Protein AF-A0A6P5ESP1-F1 (afdb_monomer)

Structure (mmCIF, N/CA/C/O backbone):
data_AF-A0A6P5ESP1-F1
#
_entry.id   AF-A0A6P5ESP1-F1
#
loop_
_atom_site.group_PDB
_atom_site.id
_atom_site.type_symbol
_atom_site.label_atom_id
_atom_site.label_alt_id
_atom_site.label_comp_id
_atom_site.label_asym_id
_atom_site.label_entity_id
_atom_site.label_seq_id
_atom_site.pdbx_PDB_ins_code
_atom_site.Cartn_x
_atom_site.Cartn_y
_atom_site.Cartn_z
_atom_site.occupancy
_atom_site.B_iso_or_equiv
_atom_site.auth_seq_id
_atom_site.auth_comp_id
_atom_site.auth_asym_id
_atom_site.auth_atom_id
_atom_site.pdbx_PDB_model_num
ATOM 1 N N . MET A 1 1 ? -25.188 13.309 25.182 1.00 45.25 1 MET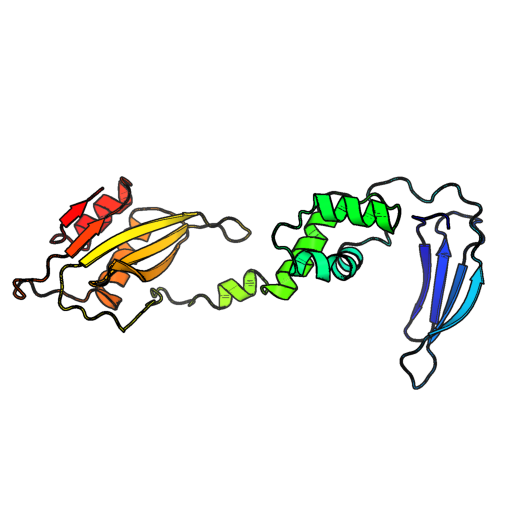 A N 1
ATOM 2 C CA . MET A 1 1 ? -24.449 12.118 25.672 1.00 45.25 1 MET A CA 1
ATOM 3 C C . MET A 1 1 ? -22.990 12.492 25.886 1.00 45.25 1 MET A C 1
ATOM 5 O O . MET A 1 1 ? -22.380 12.997 24.951 1.00 45.25 1 MET A O 1
ATOM 9 N N . LYS A 1 2 ? -22.432 12.291 27.087 1.00 52.97 2 LYS A N 1
ATOM 10 C CA . LYS A 1 2 ? -20.978 12.417 27.303 1.00 52.97 2 LYS A CA 1
ATOM 11 C C . LYS A 1 2 ? -20.279 11.326 26.463 1.00 52.97 2 LYS A C 1
ATOM 13 O O . LYS A 1 2 ? -20.733 10.185 26.482 1.00 52.97 2 LYS A O 1
ATOM 18 N N . ARG A 1 3 ? -19.252 11.681 25.681 1.00 66.75 3 ARG A N 1
ATOM 19 C CA . ARG A 1 3 ? -18.567 10.788 24.722 1.00 66.75 3 ARG A CA 1
ATOM 20 C C . ARG A 1 3 ? -17.121 10.500 25.160 1.00 66.75 3 ARG A C 1
ATOM 22 O O . ARG A 1 3 ? -16.550 11.286 25.914 1.00 66.75 3 ARG A O 1
ATOM 29 N N . GLY A 1 4 ? -16.547 9.394 24.678 1.00 69.31 4 GLY A N 1
ATOM 30 C CA . GLY A 1 4 ? -15.141 9.028 24.902 1.00 69.31 4 GLY A CA 1
ATOM 31 C C . GLY A 1 4 ? -14.835 8.385 26.258 1.00 69.31 4 GLY A C 1
ATOM 32 O O . GLY A 1 4 ? -13.860 8.768 26.898 1.00 69.31 4 GLY A O 1
ATOM 33 N N . PHE A 1 5 ? -15.674 7.453 26.722 1.00 78.38 5 PHE A N 1
ATOM 34 C CA . PHE A 1 5 ? -15.390 6.661 27.922 1.00 78.38 5 PHE A CA 1
ATOM 35 C C . PHE A 1 5 ? -14.775 5.307 27.578 1.00 78.38 5 PHE A C 1
ATOM 37 O O . PHE A 1 5 ? -15.277 4.602 26.703 1.00 78.38 5 PHE A O 1
ATOM 44 N N . GLU A 1 6 ? -13.770 4.895 28.352 1.00 81.38 6 GLU A N 1
ATOM 45 C CA . GLU A 1 6 ? -13.256 3.531 28.284 1.00 81.38 6 GLU A CA 1
ATOM 46 C C . GLU A 1 6 ? -14.067 2.559 29.148 1.00 81.38 6 GLU A C 1
ATOM 48 O O . GLU A 1 6 ? -14.400 2.817 30.314 1.00 81.38 6 GLU A O 1
ATOM 53 N N . TYR A 1 7 ? -14.295 1.378 28.589 1.00 86.19 7 TYR A N 1
ATOM 54 C CA . TYR A 1 7 ? -14.920 0.246 29.249 1.00 86.19 7 TYR A CA 1
ATOM 55 C C . TYR A 1 7 ? -14.005 -0.981 29.217 1.00 86.19 7 TYR A C 1
ATOM 57 O O . TYR A 1 7 ? -13.129 -1.142 28.362 1.00 86.19 7 TYR A O 1
ATOM 65 N N . ALA A 1 8 ? -14.182 -1.855 30.201 1.00 85.19 8 ALA A N 1
ATOM 66 C CA . ALA A 1 8 ? -13.494 -3.134 30.278 1.00 85.19 8 ALA A CA 1
ATOM 67 C C . ALA A 1 8 ? -14.521 -4.271 30.317 1.00 85.19 8 ALA A C 1
ATOM 69 O O . ALA A 1 8 ? -15.486 -4.190 31.094 1.00 85.19 8 ALA A O 1
ATOM 70 N N . PRO A 1 9 ? -14.324 -5.337 29.521 1.00 86.75 9 PRO A N 1
ATOM 71 C CA . PRO A 1 9 ? -15.090 -6.556 29.698 1.00 86.75 9 PRO A CA 1
ATOM 72 C C . PRO A 1 9 ? -14.755 -7.152 31.072 1.00 86.75 9 PRO A C 1
ATOM 74 O O . PRO A 1 9 ? -13.603 -7.209 31.488 1.00 86.75 9 PRO A O 1
ATOM 77 N N . THR A 1 10 ? -15.786 -7.571 31.797 1.00 87.25 10 THR A N 1
ATOM 78 C CA . THR A 1 10 ? -15.664 -8.328 33.058 1.00 87.25 10 THR A CA 1
ATOM 79 C C . THR A 1 10 ? -16.029 -9.791 32.869 1.00 87.25 10 THR A C 1
ATOM 81 O O . THR A 1 10 ? -15.531 -10.642 33.593 1.00 87.25 10 THR A O 1
ATOM 84 N N . LYS A 1 11 ? -16.909 -10.081 31.904 1.00 86.75 11 LYS A N 1
ATOM 85 C CA . LYS A 1 11 ? -17.222 -11.420 31.401 1.00 86.75 11 LYS A CA 1
ATOM 86 C C . LYS A 1 11 ? -17.487 -11.283 29.905 1.00 86.75 11 LYS A C 1
ATOM 88 O O . LYS A 1 11 ? -18.272 -10.415 29.527 1.00 86.75 11 LYS A O 1
ATOM 93 N N . CYS A 1 12 ? -16.831 -12.091 29.085 1.00 88.88 12 CYS A N 1
ATOM 94 C CA . CYS A 1 12 ? -17.005 -12.107 27.636 1.00 88.88 12 CYS A CA 1
ATOM 95 C C . CYS A 1 12 ? -16.875 -13.555 27.169 1.00 88.88 12 CYS A C 1
ATOM 97 O O . CYS A 1 12 ? -15.826 -14.159 27.365 1.00 88.88 12 CYS A O 1
ATOM 99 N N . ASN A 1 13 ? -17.960 -14.117 26.651 1.00 90.50 13 ASN A N 1
ATOM 100 C CA . ASN A 1 13 ? -18.003 -15.416 25.988 1.00 90.50 13 ASN A CA 1
ATOM 101 C C . ASN A 1 13 ? -19.153 -15.424 24.972 1.00 90.50 13 ASN A C 1
ATOM 103 O O . ASN A 1 13 ? -19.933 -14.468 24.916 1.00 90.50 13 ASN A O 1
ATOM 107 N N . ASP A 1 14 ? -19.295 -16.526 24.242 1.00 86.12 14 ASP A N 1
ATOM 108 C CA . ASP A 1 14 ? -20.245 -16.676 23.130 1.00 86.12 14 ASP A CA 1
ATOM 109 C C . ASP A 1 14 ? -21.718 -16.501 23.536 1.00 86.12 14 ASP A C 1
ATOM 111 O O . ASP A 1 14 ? -22.588 -16.279 22.699 1.00 86.12 14 ASP A O 1
ATOM 115 N N . HIS A 1 15 ? -22.027 -16.551 24.835 1.00 90.00 15 HIS A N 1
ATOM 116 C CA . HIS A 1 15 ? -23.394 -16.444 25.350 1.00 90.00 15 HIS A CA 1
ATOM 117 C C . HIS A 1 15 ? -23.655 -15.180 26.169 1.00 90.00 15 HIS A C 1
ATOM 119 O O . HIS A 1 15 ? -24.808 -14.858 26.483 1.00 90.00 15 HIS A O 1
ATOM 125 N N . LYS A 1 16 ? -22.608 -14.475 26.602 1.00 92.50 16 LYS A N 1
ATOM 126 C CA . LYS A 1 16 ? -22.729 -13.394 27.576 1.00 92.50 16 LYS A CA 1
ATOM 127 C C . LYS A 1 16 ? -21.590 -12.399 27.465 1.00 92.50 16 LYS A C 1
ATOM 129 O O . LYS A 1 16 ? -20.418 -12.729 27.623 1.00 92.50 16 LYS A O 1
ATOM 134 N N . ILE A 1 17 ? -21.983 -11.134 27.404 1.00 93.81 17 ILE A N 1
ATOM 135 C CA . ILE A 1 17 ? -21.079 -9.998 27.499 1.00 93.81 17 ILE A CA 1
ATOM 136 C C . ILE A 1 17 ? -21.484 -9.166 28.715 1.00 93.81 17 ILE A C 1
ATOM 138 O O . ILE A 1 17 ? -22.655 -8.888 28.981 1.00 93.81 17 ILE A O 1
ATOM 142 N N . THR A 1 18 ? -20.515 -8.792 29.536 1.00 92.94 18 THR A N 1
ATOM 143 C CA . THR A 1 18 ? -20.704 -7.844 30.633 1.00 92.94 18 THR A CA 1
ATOM 144 C C . THR A 1 18 ? -19.516 -6.908 30.665 1.00 92.94 18 THR A C 1
ATOM 146 O O . THR A 1 18 ? -18.394 -7.350 30.910 1.00 92.94 18 THR A O 1
ATOM 149 N N . ALA A 1 19 ? -19.764 -5.618 30.476 1.00 92.56 19 ALA A N 1
ATOM 150 C CA . ALA A 1 19 ? -18.740 -4.585 30.516 1.00 92.56 19 ALA A CA 1
ATOM 151 C C . ALA A 1 19 ? -19.085 -3.527 31.564 1.00 92.56 19 ALA A C 1
ATOM 153 O O . ALA A 1 19 ? -20.255 -3.272 31.855 1.00 92.56 19 ALA A O 1
ATOM 154 N N . ARG A 1 20 ? -18.050 -2.930 32.149 1.00 91.50 20 ARG A N 1
ATOM 155 C CA . ARG A 1 20 ? -18.152 -1.826 33.112 1.00 91.50 20 ARG A CA 1
ATOM 156 C C . ARG A 1 20 ? -17.221 -0.696 32.705 1.00 91.50 20 ARG A C 1
ATOM 158 O O . ARG A 1 20 ? -16.254 -0.934 31.978 1.00 91.50 20 ARG A O 1
ATOM 165 N N . CYS A 1 21 ? -17.476 0.507 33.206 1.00 88.88 21 CYS A N 1
ATOM 166 C CA . CYS A 1 21 ? -16.524 1.600 33.057 1.00 88.88 21 CYS A CA 1
ATOM 167 C C . CYS A 1 21 ? -15.212 1.234 33.767 1.00 88.88 21 CYS A C 1
ATOM 169 O O . CYS A 1 21 ? -15.211 0.542 34.790 1.00 88.88 21 CYS A O 1
ATOM 171 N N . ARG A 1 22 ? -14.084 1.661 33.191 1.00 84.94 22 ARG A N 1
ATOM 172 C CA . ARG A 1 22 ? -12.764 1.396 33.777 1.00 84.94 22 ARG A CA 1
ATOM 173 C C . ARG A 1 22 ? -12.498 2.173 35.063 1.00 84.94 22 ARG A C 1
ATOM 175 O O . ARG A 1 22 ? -11.723 1.690 35.881 1.00 84.94 22 ARG A O 1
ATOM 182 N N . VAL A 1 23 ? -13.119 3.340 35.240 1.00 84.56 23 VAL A N 1
ATOM 183 C CA . VAL A 1 23 ? -12.974 4.148 36.460 1.00 84.56 23 VAL A CA 1
ATOM 184 C C . VAL A 1 23 ? -13.625 3.412 37.631 1.00 84.56 23 VAL A C 1
ATOM 186 O O . VAL A 1 23 ? -14.747 2.916 37.491 1.00 84.56 23 VAL A O 1
ATOM 189 N N . SER A 1 24 ? -12.908 3.316 38.757 1.00 84.25 24 SER A N 1
ATOM 190 C CA . SER A 1 24 ? -13.446 2.719 39.986 1.00 84.25 24 SER A CA 1
ATOM 191 C C . SER A 1 24 ? -14.723 3.438 40.405 1.00 84.25 24 SER A C 1
ATOM 193 O O . SER A 1 24 ? -14.856 4.641 40.190 1.00 84.25 24 SER A O 1
ATOM 195 N N . ASP A 1 25 ? -15.676 2.679 40.943 1.00 87.62 25 ASP A N 1
ATOM 196 C CA . ASP A 1 25 ? -16.921 3.206 41.525 1.00 87.62 25 ASP A CA 1
ATOM 197 C C . ASP A 1 25 ? -17.824 3.983 40.551 1.00 87.62 25 ASP A C 1
ATOM 199 O O . ASP A 1 25 ? -18.811 4.610 40.935 1.00 87.62 25 ASP A O 1
ATOM 203 N N . CYS A 1 26 ? -17.543 3.892 39.250 1.00 88.19 26 CYS A N 1
ATOM 204 C CA . CYS A 1 26 ? -18.425 4.400 38.215 1.00 88.19 26 CYS A CA 1
ATOM 205 C C . CYS A 1 26 ? -19.602 3.425 38.009 1.00 88.19 26 CYS A C 1
ATOM 207 O O . CYS A 1 26 ? -19.370 2.238 37.742 1.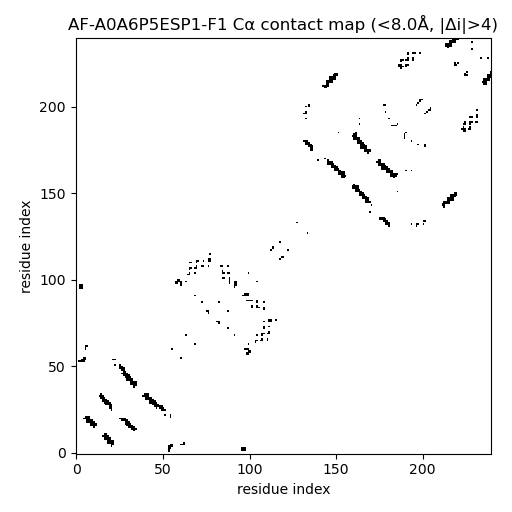00 88.19 26 CYS A O 1
ATOM 209 N N . PRO A 1 27 ? -20.865 3.893 38.082 1.00 91.12 27 PRO A N 1
ATOM 210 C CA . PRO A 1 27 ? -22.031 3.015 38.017 1.00 91.12 27 PRO A CA 1
ATOM 211 C C . PRO A 1 27 ? -22.295 2.461 36.612 1.00 91.12 27 PRO A C 1
ATOM 213 O O . PRO A 1 27 ? -23.047 1.496 36.474 1.00 91.12 27 PRO A O 1
ATOM 216 N N . TRP A 1 28 ? -21.663 3.022 35.574 1.00 92.19 28 TRP A N 1
ATOM 217 C CA . TRP A 1 28 ? -21.890 2.602 34.197 1.00 92.19 28 TRP A CA 1
ATOM 218 C C . TRP A 1 28 ? -21.559 1.123 33.986 1.00 92.19 28 TRP A C 1
ATOM 220 O O . TRP A 1 28 ? -20.438 0.654 34.250 1.00 92.19 28 TRP A O 1
ATOM 230 N N . ARG A 1 29 ? -22.539 0.382 33.465 1.00 92.56 29 ARG A N 1
ATOM 231 C CA . ARG A 1 29 ? -22.437 -1.055 33.218 1.00 92.56 29 ARG A CA 1
ATOM 232 C C . ARG A 1 29 ? -23.423 -1.496 32.148 1.00 92.56 29 ARG A C 1
ATOM 234 O O . ARG A 1 29 ? -24.578 -1.086 32.141 1.00 92.56 29 ARG A O 1
ATOM 241 N N . ILE A 1 30 ? -22.993 -2.435 31.313 1.00 94.69 30 ILE A N 1
ATOM 242 C CA . ILE A 1 30 ? -23.858 -3.140 30.368 1.00 94.69 30 ILE A CA 1
ATOM 243 C C . ILE A 1 30 ? -23.761 -4.650 30.581 1.00 94.69 30 ILE A C 1
ATOM 245 O O . ILE A 1 30 ? -22.682 -5.202 30.813 1.00 94.69 30 ILE A O 1
ATOM 249 N N . LYS A 1 31 ? -24.908 -5.326 30.524 1.00 94.81 31 LYS A N 1
ATOM 250 C CA . LYS A 1 31 ? -25.032 -6.786 30.529 1.00 94.81 31 LYS A CA 1
ATOM 251 C C . LYS A 1 31 ? -25.862 -7.201 29.322 1.00 94.81 31 LYS A C 1
ATOM 253 O O . LYS A 1 31 ? -27.052 -6.897 29.283 1.00 94.81 31 LYS A O 1
ATOM 258 N N . ALA A 1 32 ? -25.261 -7.942 28.402 1.00 95.31 32 ALA A N 1
ATOM 259 C CA . ALA A 1 32 ? -25.933 -8.530 27.252 1.00 95.31 32 ALA A CA 1
ATOM 260 C C . ALA A 1 32 ? -25.801 -10.060 27.268 1.00 95.31 32 ALA A C 1
ATOM 262 O O . ALA A 1 32 ? -24.834 -10.611 27.806 1.00 95.31 32 ALA A O 1
ATOM 263 N N . ARG A 1 33 ? -26.791 -10.755 26.709 1.00 94.38 33 ARG A N 1
ATOM 264 C CA . ARG A 1 33 ? -26.743 -12.201 26.464 1.00 94.38 33 ARG A CA 1
ATOM 265 C C . ARG A 1 33 ? -27.138 -12.505 25.030 1.00 94.38 33 ARG A C 1
ATOM 267 O O . ARG A 1 33 ? -28.044 -11.859 24.515 1.00 94.38 33 ARG A O 1
ATOM 274 N N . HIS A 1 34 ? -26.480 -13.487 24.436 1.00 93.62 34 HIS A N 1
ATOM 275 C CA . HIS A 1 34 ? -26.863 -14.016 23.138 1.00 93.62 34 HIS A CA 1
ATOM 276 C C . HIS A 1 34 ? -28.214 -14.728 23.258 1.00 93.62 34 HIS A C 1
ATOM 278 O O . HIS A 1 34 ? -28.469 -15.400 24.265 1.00 93.62 34 HIS A O 1
ATOM 284 N N . VAL A 1 35 ? -29.076 -14.569 22.259 1.00 92.81 35 VAL A N 1
ATOM 285 C CA . VAL A 1 35 ? -30.348 -15.287 22.172 1.00 92.81 35 VAL A CA 1
ATOM 286 C C . VAL A 1 35 ? -30.083 -16.631 21.487 1.00 92.81 35 VAL A C 1
ATOM 288 O O . VAL A 1 35 ? -29.601 -16.646 20.360 1.00 92.81 35 VAL A O 1
ATOM 291 N N . PRO A 1 36 ? -30.332 -17.779 22.138 1.00 90.56 36 PRO A N 1
ATOM 292 C CA . PRO A 1 36 ? -30.103 -19.077 21.510 1.00 90.56 36 PRO A CA 1
ATOM 293 C C . PRO A 1 36 ? -30.889 -19.225 20.201 1.00 90.56 36 PRO A C 1
ATOM 295 O O . PRO A 1 36 ? -32.058 -18.856 20.140 1.00 90.56 36 PRO A O 1
ATOM 298 N N . GLY A 1 37 ? -30.247 -19.776 19.171 1.00 90.50 37 GLY A N 1
ATOM 299 C CA . GLY A 1 37 ? -30.885 -20.081 17.886 1.00 90.50 37 GLY A CA 1
ATOM 300 C C . GLY A 1 37 ? -30.961 -18.929 16.879 1.00 90.50 37 GLY A C 1
ATOM 301 O O . GLY A 1 37 ? -31.297 -19.185 15.729 1.00 90.50 37 GLY A O 1
ATOM 302 N N . ILE A 1 38 ? -30.617 -17.692 17.256 1.00 90.88 38 ILE A N 1
ATOM 303 C CA . ILE A 1 38 ? -30.594 -16.541 16.337 1.00 90.88 38 ILE A CA 1
ATOM 304 C C . ILE A 1 38 ? -29.374 -15.652 16.592 1.00 90.88 38 ILE A C 1
ATOM 306 O O . ILE A 1 38 ? -28.903 -15.556 17.719 1.00 90.88 38 ILE A O 1
ATOM 310 N N . ALA A 1 39 ? -28.886 -14.951 15.566 1.00 88.62 39 ALA A N 1
ATOM 311 C CA . ALA A 1 39 ? -27.743 -14.036 15.663 1.00 88.62 39 ALA A CA 1
ATOM 312 C C . ALA A 1 39 ? -28.120 -12.682 16.308 1.00 88.62 39 ALA A C 1
ATOM 314 O O . ALA A 1 39 ? -27.897 -11.616 15.734 1.00 88.62 39 ALA A O 1
ATOM 315 N N . GLN A 1 40 ? -28.731 -12.708 17.496 1.00 92.44 40 GLN A N 1
ATOM 316 C CA . GLN A 1 40 ? -29.217 -11.517 18.198 1.00 92.44 40 GLN A CA 1
ATOM 317 C C . GLN A 1 40 ? -28.771 -11.499 19.664 1.00 92.44 40 GLN A C 1
ATOM 319 O O . GLN A 1 40 ? -28.646 -12.531 20.321 1.00 92.44 40 GLN A O 1
ATOM 324 N N . TRP A 1 41 ? -28.565 -10.296 20.205 1.00 92.44 41 TRP A N 1
ATOM 325 C CA . TRP A 1 41 ? -28.192 -10.075 21.602 1.00 92.44 41 TRP A CA 1
ATOM 326 C C . TRP A 1 41 ? -29.284 -9.312 22.354 1.00 92.44 41 TRP A C 1
ATOM 328 O O . TRP A 1 41 ? -29.760 -8.274 21.902 1.00 92.44 41 TRP A O 1
ATOM 338 N N . TRP A 1 42 ? -29.637 -9.790 23.548 1.00 93.00 42 TRP A N 1
ATOM 339 C CA . TRP A 1 42 ? -30.558 -9.126 24.469 1.00 93.00 42 TRP A CA 1
ATOM 340 C C . TRP A 1 42 ? -29.793 -8.345 25.540 1.00 93.00 42 TRP A C 1
ATOM 342 O O . TRP A 1 42 ? -29.039 -8.927 26.332 1.00 93.00 42 TRP A O 1
ATOM 352 N N . VAL A 1 43 ? -30.032 -7.034 25.639 1.00 94.00 43 VAL A N 1
ATOM 353 C CA . VAL A 1 43 ? -29.484 -6.195 26.716 1.00 94.00 43 VAL A CA 1
ATOM 354 C C . VAL A 1 43 ? -30.337 -6.366 27.976 1.00 94.00 43 VAL A C 1
ATOM 356 O O . VAL A 1 43 ? -31.446 -5.857 28.077 1.00 94.00 43 VAL A O 1
ATOM 359 N N . LYS A 1 44 ? -29.820 -7.104 28.965 1.00 92.75 44 LYS A N 1
ATOM 360 C CA . LYS A 1 44 ? -30.519 -7.359 30.238 1.00 92.75 44 LYS A CA 1
ATOM 361 C C . LYS A 1 44 ? -30.455 -6.186 31.208 1.00 92.75 44 LYS A C 1
ATOM 363 O O . LYS A 1 44 ? -31.357 -6.016 32.016 1.00 92.75 44 LYS A O 1
ATOM 368 N N . LYS A 1 45 ? -29.346 -5.448 31.208 1.00 91.62 45 LYS A N 1
ATOM 369 C CA . LYS A 1 45 ? -29.159 -4.280 32.074 1.00 91.62 45 LYS A CA 1
ATOM 370 C C . LYS A 1 45 ? -28.264 -3.275 31.380 1.00 91.62 45 LYS A C 1
ATOM 372 O O . LYS A 1 45 ? -27.215 -3.669 30.863 1.00 91.62 45 LYS A O 1
ATOM 377 N N . PHE A 1 46 ? -28.656 -2.009 31.424 1.00 93.31 46 PHE A N 1
ATOM 378 C CA . PHE A 1 46 ? -27.860 -0.919 30.891 1.00 93.31 46 PHE A CA 1
ATOM 379 C C . PHE A 1 46 ? -27.938 0.304 31.801 1.00 93.31 46 PHE A C 1
ATOM 381 O O . PHE A 1 46 ? -28.884 1.083 31.753 1.00 93.31 46 PHE A O 1
ATOM 388 N N . ASP A 1 47 ? -26.933 0.439 32.660 1.00 91.56 47 ASP A N 1
ATOM 389 C CA . ASP A 1 47 ? -26.765 1.593 33.531 1.00 91.56 47 ASP A CA 1
ATOM 390 C C . ASP A 1 47 ? -26.005 2.672 32.737 1.00 91.56 47 ASP A C 1
ATOM 392 O O . ASP A 1 47 ? -24.804 2.547 32.500 1.00 91.56 47 ASP A O 1
ATOM 396 N N . LEU A 1 48 ? -26.716 3.709 32.282 1.00 88.69 48 LEU A N 1
ATOM 397 C CA . LEU A 1 48 ? -26.196 4.754 31.382 1.00 88.69 48 LEU A CA 1
ATOM 398 C C . LEU A 1 48 ? -25.381 5.853 32.080 1.00 88.69 48 LEU A C 1
ATOM 400 O O . LEU A 1 48 ? -24.682 6.625 31.419 1.00 88.69 48 LEU A O 1
ATOM 404 N N . GLN A 1 49 ? -25.494 5.971 33.402 1.00 88.31 49 GLN A N 1
ATOM 405 C CA . GLN A 1 49 ? -24.900 7.078 34.142 1.00 88.31 49 GLN A CA 1
ATOM 406 C C . GLN A 1 49 ? -23.399 6.878 34.358 1.00 88.31 49 GLN A C 1
ATOM 408 O O . GLN A 1 49 ? -22.946 5.823 34.791 1.00 88.31 49 GLN A O 1
ATOM 413 N N . HIS A 1 50 ? -22.638 7.939 34.107 1.00 86.00 50 HIS A N 1
ATOM 414 C CA . HIS A 1 50 ? -21.229 8.041 34.467 1.00 86.00 50 HIS A CA 1
ATOM 415 C C . HIS A 1 50 ? -21.058 9.119 35.536 1.00 86.00 50 HIS A C 1
ATOM 417 O O . HIS A 1 50 ? -21.428 10.273 35.311 1.00 86.00 50 HIS A O 1
ATOM 423 N N . THR A 1 51 ? -20.434 8.760 36.655 1.00 87.31 51 THR A N 1
ATOM 424 C CA . THR A 1 51 ? -19.988 9.707 37.693 1.00 87.31 51 THR A CA 1
ATOM 425 C C . THR A 1 51 ? -18.576 10.235 37.423 1.00 87.31 51 THR A C 1
ATOM 427 O O . THR A 1 51 ? -18.179 11.255 37.971 1.00 87.31 51 THR A O 1
ATOM 430 N N . CYS A 1 52 ? -17.822 9.593 36.527 1.00 80.81 52 CYS A N 1
ATOM 431 C CA . CYS A 1 52 ? -16.463 9.995 36.178 1.00 80.81 52 CYS A CA 1
ATOM 432 C C . CYS A 1 52 ? -16.410 11.203 35.219 1.00 80.81 52 CYS A C 1
ATOM 434 O O . CYS A 1 52 ? -17.138 11.273 34.219 1.00 80.81 52 CYS A O 1
ATOM 436 N N . SER A 1 53 ? -15.482 12.127 35.471 1.00 69.44 53 SER A N 1
ATOM 437 C CA . SER A 1 53 ? -15.137 13.255 34.601 1.00 69.44 53 SER A CA 1
ATOM 438 C C . SER A 1 53 ? -14.168 12.802 33.498 1.00 69.44 53 SER A C 1
ATOM 440 O O . SER A 1 53 ? -12.961 12.871 33.655 1.00 69.44 53 SER A O 1
ATOM 442 N N . ARG A 1 54 ? -14.708 12.323 32.364 1.00 64.81 54 ARG A N 1
ATOM 443 C CA . ARG A 1 54 ? -13.971 11.956 31.129 1.00 64.81 54 ARG A CA 1
ATOM 444 C C . ARG A 1 54 ? -12.866 10.901 31.352 1.00 64.81 54 ARG A C 1
ATOM 446 O O . ARG A 1 54 ? -11.745 11.197 31.743 1.00 64.81 54 ARG A O 1
ATOM 453 N N . ALA A 1 55 ? -13.183 9.638 31.072 1.00 54.38 55 ALA A N 1
ATOM 454 C CA . ALA A 1 55 ? -12.247 8.535 31.273 1.00 54.38 55 ALA A CA 1
ATOM 455 C C . ALA A 1 55 ? -11.044 8.620 30.306 1.00 54.38 55 ALA A C 1
ATOM 457 O O . ALA A 1 55 ? -11.199 8.452 29.104 1.00 54.38 55 ALA A O 1
ATOM 458 N N . ILE A 1 56 ? -9.854 8.834 30.881 1.00 55.00 56 ILE A N 1
ATOM 459 C CA . ILE A 1 56 ? -8.514 8.579 30.318 1.00 55.00 56 ILE A CA 1
ATOM 460 C C . ILE A 1 56 ? -8.155 9.496 29.129 1.00 55.00 56 ILE A C 1
ATOM 462 O O . ILE A 1 56 ? -8.280 9.159 27.954 1.00 55.00 56 ILE A O 1
ATOM 466 N N . GLY A 1 57 ? -7.669 10.697 29.461 1.00 50.34 57 GLY A N 1
ATOM 467 C CA . GLY A 1 57 ? -7.254 11.755 28.532 1.00 50.34 57 GLY A CA 1
ATOM 468 C C . GLY A 1 57 ? -5.916 11.517 27.822 1.00 50.34 57 GLY A C 1
ATOM 469 O O . GLY A 1 57 ? -5.021 12.350 27.921 1.00 50.34 57 GLY A O 1
ATOM 470 N N . GLY A 1 58 ? -5.780 10.414 27.085 1.00 62.38 58 GLY A N 1
ATOM 471 C CA . GLY A 1 58 ? -4.589 10.116 26.281 1.00 62.38 58 GLY A CA 1
ATOM 472 C C . GLY A 1 58 ? -4.916 9.673 24.854 1.00 62.38 58 GLY A C 1
ATOM 473 O O . GLY A 1 58 ? -6.047 9.315 24.542 1.00 62.38 58 GLY A O 1
ATOM 474 N N . LEU A 1 59 ? -3.903 9.634 23.983 1.00 60.09 59 LEU A N 1
ATOM 475 C CA . LEU A 1 59 ? -4.014 9.141 22.594 1.00 60.09 59 LEU A CA 1
ATOM 476 C C . LEU A 1 59 ? -4.244 7.612 22.494 1.00 60.09 59 LEU A C 1
ATOM 478 O O . LEU A 1 59 ? -4.363 7.056 21.399 1.00 60.09 59 LEU A O 1
ATOM 482 N N . GLY A 1 60 ? -4.275 6.922 23.638 1.00 64.75 60 GLY A N 1
ATOM 483 C CA . GLY A 1 60 ? -4.259 5.468 23.779 1.00 64.75 60 GLY A CA 1
ATOM 484 C C . GLY A 1 60 ? -5.607 4.835 24.114 1.00 64.75 60 GLY A C 1
ATOM 485 O O . GLY A 1 60 ? -5.600 3.794 24.762 1.00 64.75 60 GLY A O 1
ATOM 486 N N . HIS A 1 61 ? -6.736 5.419 23.682 1.00 75.44 61 HIS A N 1
ATOM 487 C CA . HIS A 1 61 ? -8.071 4.909 24.032 1.00 75.44 61 HIS A CA 1
ATOM 488 C C . HIS A 1 61 ? -8.204 3.408 23.723 1.00 75.44 61 HIS A C 1
ATOM 490 O O . HIS A 1 61 ? -8.172 3.015 22.552 1.00 75.44 61 HIS A O 1
ATOM 496 N N . ARG A 1 62 ? -8.314 2.555 24.749 1.00 73.94 62 ARG A N 1
ATOM 497 C CA . ARG A 1 62 ? -8.137 1.093 24.589 1.00 73.94 62 ARG A CA 1
ATOM 498 C C . ARG A 1 62 ? -9.238 0.414 23.788 1.00 73.94 62 ARG A C 1
ATOM 500 O O . ARG A 1 62 ? -8.972 -0.586 23.142 1.00 73.94 62 ARG A O 1
ATOM 507 N N . ASN A 1 63 ? -10.453 0.956 23.819 1.00 81.19 63 ASN A N 1
ATOM 508 C CA . ASN A 1 63 ? -11.569 0.427 23.027 1.00 81.19 63 ASN A CA 1
ATOM 509 C C . ASN A 1 63 ? -11.642 1.024 21.613 1.00 81.19 63 ASN A C 1
ATOM 511 O O . ASN A 1 63 ? -12.546 0.686 20.866 1.00 81.19 63 ASN A O 1
ATOM 515 N N . CYS A 1 64 ? -10.746 1.958 21.274 1.00 84.38 64 CYS A N 1
ATOM 516 C CA . CYS A 1 64 ? -10.660 2.556 19.943 1.00 84.38 64 CYS A CA 1
ATOM 517 C C . CYS A 1 64 ? -9.347 2.078 19.318 1.00 84.38 64 CYS A C 1
ATOM 519 O O . CYS A 1 64 ? -8.328 2.783 19.324 1.00 84.38 64 CYS A O 1
ATOM 521 N N . ASP A 1 65 ? -9.333 0.802 18.941 1.00 89.19 65 ASP A N 1
ATOM 522 C CA . ASP A 1 65 ? -8.215 0.164 18.256 1.00 89.19 65 ASP A CA 1
ATOM 523 C C . ASP A 1 65 ? -8.292 0.386 16.737 1.00 89.19 65 ASP A C 1
ATOM 525 O O . ASP A 1 65 ? -9.240 0.977 16.219 1.00 89.19 65 ASP A O 1
ATOM 529 N N . ALA A 1 66 ? -7.247 -0.033 16.022 1.00 91.31 66 ALA A N 1
ATOM 530 C CA . ALA A 1 66 ? -7.160 0.182 14.582 1.00 91.31 66 ALA A CA 1
ATOM 531 C C . ALA A 1 66 ? -8.258 -0.564 13.804 1.00 91.31 66 ALA A C 1
ATOM 533 O O . ALA A 1 66 ? -8.698 -0.049 12.785 1.00 91.31 66 ALA A O 1
ATOM 534 N N . ALA A 1 67 ? -8.720 -1.724 14.286 1.00 91.31 67 ALA A N 1
ATOM 535 C CA . ALA A 1 67 ? -9.755 -2.514 13.622 1.00 91.31 67 ALA A CA 1
ATOM 536 C C . ALA A 1 67 ? -11.130 -1.839 13.729 1.00 91.31 67 ALA A C 1
ATOM 538 O O . ALA A 1 67 ? -11.825 -1.688 12.727 1.00 91.31 67 ALA A O 1
ATOM 539 N N . PHE A 1 68 ? -11.483 -1.348 14.920 1.00 92.06 68 PHE A N 1
ATOM 540 C CA . PHE A 1 68 ? -12.683 -0.540 15.124 1.00 92.06 68 PHE A CA 1
ATOM 541 C C . PHE A 1 68 ? -12.670 0.712 14.238 1.00 92.06 68 PHE A C 1
ATOM 543 O O . PHE A 1 68 ? -13.653 1.006 13.562 1.00 92.06 68 PHE A O 1
ATOM 550 N N . ILE A 1 69 ? -11.543 1.435 14.217 1.00 93.94 69 ILE A N 1
ATOM 551 C CA . ILE A 1 69 ? -11.402 2.637 13.386 1.00 93.94 69 ILE A CA 1
ATOM 552 C C . ILE A 1 69 ? -11.528 2.272 11.901 1.00 93.94 69 ILE A C 1
ATOM 554 O O . ILE A 1 69 ? -12.242 2.965 11.188 1.00 93.94 69 ILE A O 1
ATOM 558 N N . ALA A 1 70 ? -10.880 1.195 11.443 1.00 93.81 70 ALA A N 1
ATOM 559 C CA . ALA A 1 70 ? -10.900 0.750 10.048 1.00 93.81 70 ALA A CA 1
ATOM 560 C C . ALA A 1 70 ? -12.321 0.430 9.569 1.00 93.81 70 ALA A C 1
ATOM 562 O O . ALA A 1 70 ? -12.747 0.953 8.544 1.00 93.81 70 ALA A O 1
ATOM 563 N N . ALA A 1 71 ? -13.078 -0.351 10.347 1.00 93.19 71 ALA A N 1
ATOM 564 C CA . ALA A 1 71 ? -14.470 -0.672 10.034 1.00 93.19 71 ALA A CA 1
ATOM 565 C C . ALA A 1 71 ? -15.340 0.589 9.905 1.00 93.19 71 ALA A C 1
ATOM 567 O O . ALA A 1 71 ? -16.231 0.652 9.064 1.00 93.19 71 ALA A O 1
ATOM 568 N N . PHE A 1 72 ? -15.050 1.607 10.714 1.00 92.69 72 PHE A N 1
ATOM 569 C CA . PHE A 1 72 ? -15.794 2.858 10.731 1.00 92.69 72 PHE A CA 1
ATOM 570 C C . PHE A 1 72 ? -15.445 3.803 9.571 1.00 92.69 72 PHE A C 1
ATOM 572 O O . PHE A 1 72 ? -16.338 4.419 8.991 1.00 92.69 72 PHE A O 1
ATOM 579 N N . VAL A 1 73 ? -14.158 3.925 9.220 1.00 93.62 73 VAL A N 1
ATOM 580 C CA . VAL A 1 73 ? -13.717 4.821 8.134 1.00 93.62 73 VAL A CA 1
ATOM 581 C C . VAL A 1 73 ? -13.701 4.168 6.755 1.00 93.62 73 VAL A C 1
ATOM 583 O O . VAL A 1 73 ? -13.355 4.826 5.773 1.00 93.62 73 VAL A O 1
ATOM 586 N N . ARG A 1 74 ? -14.075 2.885 6.670 1.00 93.12 74 ARG A N 1
ATOM 587 C CA . ARG A 1 74 ? -14.006 2.068 5.454 1.00 93.12 74 ARG A CA 1
ATOM 588 C C . ARG A 1 74 ? -14.591 2.782 4.242 1.00 93.12 74 ARG A C 1
ATOM 590 O O . ARG A 1 74 ? -13.889 2.977 3.258 1.00 93.12 74 ARG A O 1
ATOM 597 N N . GLU A 1 75 ? -15.848 3.204 4.328 1.00 92.31 75 GLU A N 1
ATOM 598 C CA . GLU A 1 75 ? -16.555 3.826 3.204 1.00 92.31 75 GLU A CA 1
ATOM 599 C C . GLU A 1 75 ? -15.861 5.101 2.721 1.00 92.31 75 GLU A C 1
ATOM 601 O O . GLU A 1 75 ? -15.717 5.310 1.521 1.00 92.31 75 GLU A O 1
ATOM 606 N N . GLN A 1 76 ? -15.370 5.934 3.644 1.00 93.12 76 GLN A N 1
ATOM 607 C CA . GLN A 1 76 ? -14.720 7.191 3.273 1.00 93.12 76 GLN A CA 1
ATOM 608 C C . GLN A 1 76 ? -13.347 6.964 2.630 1.00 93.12 76 GLN A C 1
ATOM 610 O O . GLN A 1 76 ? -12.980 7.688 1.707 1.00 93.12 76 GLN A O 1
ATOM 615 N N . VAL A 1 77 ? -12.601 5.961 3.102 1.00 91.94 77 VAL A N 1
ATOM 616 C CA . VAL A 1 77 ? -11.297 5.585 2.534 1.00 91.94 77 VAL A CA 1
ATOM 617 C C . VAL A 1 77 ? -11.463 4.933 1.160 1.00 91.94 77 VAL A C 1
ATOM 619 O O . VAL A 1 77 ? -10.686 5.229 0.258 1.00 91.94 77 VAL A O 1
ATOM 622 N N . VAL A 1 78 ? -12.483 4.089 0.976 1.00 89.88 78 VAL A N 1
ATOM 623 C CA . VAL A 1 78 ? -12.783 3.446 -0.315 1.00 89.88 78 VAL A CA 1
ATOM 624 C C . VAL A 1 78 ? -13.264 4.468 -1.345 1.00 89.88 78 VAL A C 1
ATOM 626 O O . VAL A 1 78 ? -12.834 4.430 -2.493 1.00 89.88 78 VAL A O 1
ATOM 629 N N . ALA A 1 79 ? -14.123 5.407 -0.942 1.00 91.31 79 ALA A N 1
ATOM 630 C CA . ALA A 1 79 ? -14.668 6.417 -1.846 1.00 91.31 79 ALA A CA 1
ATOM 631 C C . ALA A 1 79 ? -13.644 7.490 -2.257 1.00 91.31 79 ALA A C 1
ATOM 633 O O . ALA A 1 79 ? -13.835 8.168 -3.265 1.00 91.31 79 ALA A O 1
ATOM 634 N N . ASN A 1 80 ? -12.578 7.688 -1.476 1.00 90.25 80 ASN A N 1
ATOM 635 C CA . ASN A 1 80 ? -11.587 8.725 -1.732 1.00 90.25 80 ASN A CA 1
ATOM 636 C C . ASN A 1 80 ? -10.174 8.262 -1.360 1.00 90.25 80 ASN A C 1
ATOM 638 O O . ASN A 1 80 ? -9.779 8.283 -0.196 1.00 90.25 80 ASN A O 1
ATOM 642 N N . GLU A 1 81 ? -9.356 7.974 -2.370 1.00 78.19 81 GLU A N 1
ATOM 643 C CA . GLU A 1 81 ? -7.953 7.587 -2.182 1.00 78.19 81 GLU A CA 1
ATOM 644 C C . GLU A 1 81 ? -7.117 8.648 -1.435 1.00 78.19 81 GLU A C 1
ATOM 646 O O . GLU A 1 81 ? -6.176 8.319 -0.703 1.00 78.19 81 GLU A O 1
ATOM 651 N N . LYS A 1 82 ? -7.490 9.930 -1.545 1.00 87.50 82 LYS A N 1
ATOM 652 C CA . LYS A 1 82 ? -6.829 11.042 -0.844 1.00 87.50 82 LYS A CA 1
ATOM 653 C C . LYS A 1 82 ? -7.254 11.160 0.623 1.00 87.50 82 LYS A C 1
ATOM 655 O O . LYS A 1 82 ? -6.827 12.096 1.299 1.00 87.50 82 LYS A O 1
ATOM 660 N N . TYR A 1 83 ? -8.076 10.246 1.145 1.00 92.06 83 TYR A N 1
ATOM 661 C CA . TYR A 1 83 ? -8.471 10.248 2.549 1.00 92.06 83 TYR A CA 1
ATOM 662 C C . TYR A 1 83 ? -7.253 9.980 3.444 1.00 92.06 83 TYR A C 1
ATOM 664 O O . TYR A 1 83 ? -6.698 8.879 3.488 1.00 92.06 83 TYR A O 1
ATOM 672 N N . THR A 1 84 ? -6.795 11.020 4.142 1.00 94.00 84 THR A N 1
ATOM 673 C CA . THR A 1 84 ? -5.545 10.975 4.914 1.00 94.00 84 THR A CA 1
ATOM 674 C C . THR A 1 84 ? -5.759 10.478 6.342 1.00 94.00 84 THR A C 1
ATOM 676 O O . THR A 1 84 ? -6.828 10.639 6.932 1.00 94.00 84 THR A O 1
ATOM 679 N N . SER A 1 85 ? -4.697 9.975 6.977 1.00 95.12 85 SER A N 1
ATOM 680 C CA . SER A 1 85 ? -4.702 9.617 8.406 1.00 95.12 85 SER A CA 1
ATOM 681 C C . SER A 1 85 ? -5.127 10.784 9.308 1.00 95.12 85 SER A C 1
ATOM 683 O O . SER A 1 85 ? -5.738 10.579 10.353 1.00 95.12 85 SER A O 1
ATOM 685 N N . LYS A 1 86 ? -4.852 12.033 8.909 1.00 95.12 86 LYS A N 1
ATOM 686 C CA . LYS A 1 86 ? -5.287 13.222 9.655 1.00 95.12 86 LYS A CA 1
ATOM 687 C C . LYS A 1 86 ? -6.805 13.412 9.583 1.00 95.12 86 LYS A C 1
ATOM 689 O O . LYS A 1 86 ? -7.413 13.787 10.581 1.00 95.12 86 LYS A O 1
ATOM 694 N N . MET A 1 87 ? -7.425 13.099 8.443 1.00 95.75 87 MET A N 1
ATOM 695 C CA . MET A 1 87 ? -8.887 13.091 8.303 1.00 95.75 87 MET A CA 1
ATOM 696 C C . MET A 1 87 ? -9.517 12.006 9.178 1.00 95.75 87 MET A C 1
ATOM 698 O O . MET A 1 87 ? -10.470 12.307 9.890 1.00 95.75 87 MET A O 1
ATOM 702 N N . VAL A 1 88 ? -8.916 10.810 9.245 1.00 95.50 88 VAL A N 1
ATOM 703 C CA . VAL A 1 88 ? -9.329 9.746 10.183 1.00 95.50 88 VAL A CA 1
ATOM 704 C C . VAL A 1 88 ? -9.316 10.253 11.635 1.00 95.50 88 VAL A C 1
ATOM 706 O O . VAL A 1 88 ? -10.288 10.062 12.365 1.00 95.50 88 VAL A O 1
ATOM 709 N N . GLN A 1 89 ? -8.246 10.934 12.074 1.00 94.19 89 GLN A N 1
ATOM 710 C CA . GLN A 1 89 ? -8.181 11.497 13.433 1.00 94.19 89 GLN A CA 1
ATOM 711 C C . GLN A 1 89 ? -9.296 12.516 13.691 1.00 94.19 89 GLN A C 1
ATOM 713 O O . GLN A 1 89 ? -9.942 12.467 14.741 1.00 94.19 89 GLN A O 1
ATOM 718 N N . THR A 1 90 ? -9.512 13.432 12.744 1.00 93.62 90 THR A N 1
ATOM 719 C CA . THR A 1 90 ? -10.559 14.456 12.834 1.00 93.62 90 THR A CA 1
ATOM 720 C C . THR A 1 90 ? -11.939 13.817 12.915 1.00 93.62 90 THR A C 1
ATOM 722 O O . THR A 1 90 ? -12.747 14.222 13.747 1.00 93.62 90 THR A O 1
ATOM 725 N N . GLU A 1 91 ? -12.197 12.786 12.115 1.00 93.19 91 GLU A N 1
ATOM 726 C CA . GLU A 1 91 ? -13.505 12.145 12.050 1.00 93.19 91 GLU A CA 1
ATOM 727 C C . GLU A 1 91 ? -13.825 11.348 13.321 1.00 93.19 91 GLU A C 1
ATOM 729 O O . GLU A 1 91 ? -14.909 11.496 13.893 1.00 93.19 91 GLU A O 1
ATOM 734 N N . ILE A 1 92 ? -12.855 10.601 13.858 1.00 90.88 92 ILE A N 1
ATOM 735 C CA . ILE A 1 92 ? -13.007 9.899 15.142 1.00 90.88 92 ILE A CA 1
ATOM 736 C C . ILE A 1 92 ? -13.204 10.888 16.298 1.00 90.88 92 ILE A C 1
ATOM 738 O O . ILE A 1 92 ? -14.034 10.659 17.187 1.00 90.88 92 ILE A O 1
ATOM 742 N N . LEU A 1 93 ? -12.502 12.024 16.276 1.00 89.00 93 LEU A N 1
ATOM 743 C CA . LEU A 1 93 ? -12.708 13.081 17.261 1.00 89.00 93 LEU A CA 1
ATOM 744 C C . LEU A 1 93 ? -14.108 13.701 17.136 1.00 89.00 93 LEU A C 1
ATOM 746 O O . LEU A 1 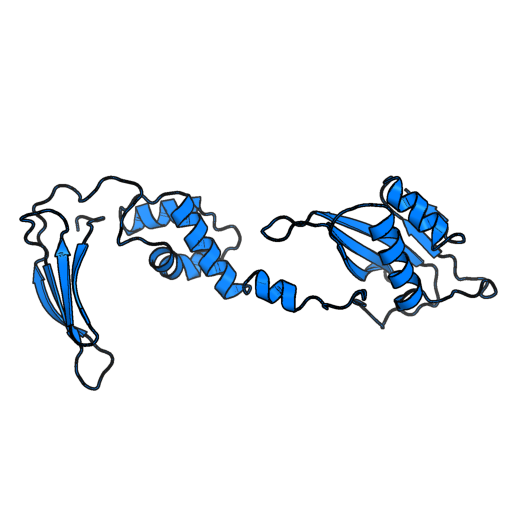93 ? -14.773 13.898 18.153 1.00 89.00 93 LEU A O 1
ATOM 750 N N . ARG A 1 94 ? -14.574 13.974 15.914 1.00 89.06 94 ARG A N 1
ATOM 751 C CA . ARG A 1 94 ? -15.878 14.590 15.631 1.00 89.06 94 ARG A CA 1
ATOM 752 C C . ARG A 1 94 ? -17.040 13.688 16.046 1.00 89.06 94 ARG A C 1
ATOM 754 O O . ARG A 1 94 ? -17.954 14.129 16.746 1.00 89.06 94 ARG A O 1
ATOM 761 N N . GLN A 1 95 ? -17.007 12.418 15.652 1.00 87.00 95 GLN A N 1
ATOM 762 C CA . GLN A 1 95 ? -18.101 11.482 15.910 1.00 87.00 95 GLN A CA 1
ATOM 763 C C . GLN A 1 95 ? -18.068 10.935 17.339 1.00 87.00 95 GLN A C 1
ATOM 765 O O . GLN A 1 95 ? -19.075 10.986 18.050 1.00 87.00 95 GLN A O 1
ATOM 770 N N . HIS A 1 96 ? -16.903 10.497 17.818 1.00 83.81 96 HIS A N 1
ATOM 771 C CA . HIS A 1 96 ? -16.792 9.786 19.093 1.00 83.81 96 HIS A CA 1
ATOM 772 C C . HIS A 1 96 ? -16.203 10.623 20.232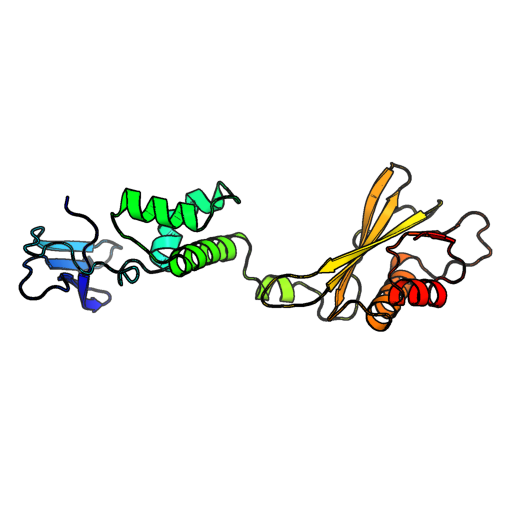 1.00 83.81 96 HIS A C 1
ATOM 774 O O . HIS A 1 96 ? -16.220 10.179 21.378 1.00 83.81 96 HIS A O 1
ATOM 780 N N . GLY A 1 97 ? -15.696 11.832 19.973 1.00 83.50 97 GLY A N 1
ATOM 781 C CA . GLY A 1 97 ? -15.052 12.658 21.003 1.00 83.50 97 GLY A CA 1
ATOM 782 C C . GLY A 1 97 ? -13.722 12.085 21.512 1.00 83.50 97 GLY A C 1
ATOM 783 O O . GLY A 1 97 ? -13.231 12.521 22.560 1.00 83.50 97 GLY A O 1
ATOM 784 N N . ILE A 1 9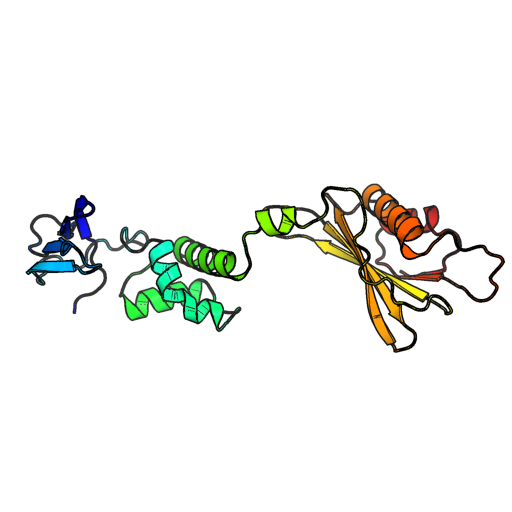8 ? -13.156 11.106 20.796 1.00 85.38 98 ILE A N 1
ATOM 785 C CA . ILE A 1 98 ? -11.942 10.372 21.166 1.00 85.38 98 ILE A CA 1
ATOM 786 C C . ILE A 1 98 ? -10.760 10.952 20.390 1.00 85.38 98 ILE A C 1
ATOM 788 O O . ILE A 1 98 ? -10.775 11.002 19.165 1.00 85.38 98 ILE A O 1
ATOM 792 N N . LYS A 1 99 ? -9.705 11.356 21.102 1.00 87.06 99 LYS A N 1
ATOM 793 C CA . LYS A 1 99 ? -8.419 11.687 20.478 1.00 87.06 99 LYS A CA 1
ATOM 794 C C . LYS A 1 99 ? -7.616 10.397 20.301 1.00 87.06 99 LYS A C 1
ATOM 796 O O . LYS A 1 99 ? -7.365 9.695 21.276 1.00 87.06 99 LYS A O 1
ATOM 801 N N . ILE A 1 100 ? -7.199 10.099 19.075 1.00 89.56 100 ILE A N 1
ATOM 802 C CA . ILE A 1 100 ? -6.362 8.935 18.745 1.00 89.56 100 ILE A CA 1
ATOM 803 C C . ILE A 1 100 ? -4.986 9.386 18.255 1.00 89.56 100 ILE A C 1
ATOM 805 O O . ILE A 1 100 ? -4.849 10.476 17.696 1.00 89.56 100 ILE A O 1
ATOM 809 N N . SER A 1 101 ? -3.960 8.554 18.447 1.00 90.31 101 SER A N 1
ATOM 810 C CA . SER A 1 101 ? -2.630 8.817 17.886 1.00 90.31 101 SER A CA 1
ATOM 811 C C . SER A 1 101 ? -2.643 8.762 16.356 1.00 90.31 101 SER A C 1
ATOM 813 O O . SER A 1 101 ? -3.466 8.072 15.751 1.00 90.31 101 SER A O 1
ATOM 815 N N . TYR A 1 102 ? -1.682 9.450 15.733 1.00 91.12 102 TYR A N 1
ATOM 816 C CA . TYR A 1 102 ? -1.482 9.388 14.285 1.00 91.12 102 TYR A CA 1
ATOM 817 C C . TYR A 1 102 ? -1.270 7.944 13.813 1.00 91.12 102 TYR A C 1
ATOM 819 O O . TYR A 1 102 ? -1.900 7.507 12.858 1.00 91.12 102 TYR A O 1
ATOM 827 N N . TRP A 1 103 ? -0.454 7.170 14.535 1.00 90.31 103 TRP A N 1
ATOM 828 C CA . TRP A 1 103 ? -0.165 5.774 14.202 1.00 90.31 103 TRP A CA 1
ATOM 829 C C . TRP A 1 103 ? -1.398 4.864 14.214 1.00 90.31 103 TRP A C 1
ATOM 831 O O . TRP A 1 103 ? -1.493 3.982 13.366 1.00 90.31 103 TRP A O 1
ATOM 841 N N . LYS A 1 104 ? -2.366 5.082 15.117 1.00 92.12 104 LYS A N 1
ATOM 842 C CA . LYS A 1 104 ? -3.642 4.344 15.086 1.00 92.12 104 LYS A CA 1
ATOM 843 C C . LYS A 1 104 ? -4.451 4.678 13.839 1.00 92.12 104 LYS A C 1
ATOM 845 O O . LYS A 1 104 ? -4.969 3.774 13.196 1.00 92.12 104 LYS A O 1
ATOM 850 N N . ALA A 1 105 ? -4.530 5.963 13.502 1.00 94.19 105 ALA A N 1
ATOM 851 C CA . ALA A 1 105 ? -5.231 6.426 12.314 1.00 94.19 105 ALA A CA 1
ATOM 852 C C . ALA A 1 105 ? -4.587 5.899 11.023 1.00 94.19 105 ALA A C 1
ATOM 854 O O . ALA A 1 105 ? -5.287 5.388 10.154 1.00 94.19 105 ALA A O 1
ATOM 855 N N . TYR A 1 106 ? -3.255 5.957 10.937 1.00 93.88 106 TYR A N 1
ATOM 856 C CA . TYR A 1 106 ? -2.483 5.380 9.841 1.00 93.88 106 TYR A CA 1
ATOM 857 C C . TYR A 1 106 ? -2.750 3.881 9.715 1.00 93.88 106 TYR A C 1
ATOM 859 O O . TYR A 1 106 ? -3.173 3.422 8.664 1.00 93.88 106 TYR A O 1
ATOM 867 N N . ARG A 1 107 ? -2.591 3.119 10.802 1.00 92.50 107 ARG A N 1
ATOM 868 C CA . ARG A 1 107 ? -2.760 1.663 10.760 1.00 92.50 107 ARG A CA 1
ATOM 869 C C . ARG A 1 107 ? -4.188 1.244 10.414 1.00 92.50 107 ARG A C 1
ATOM 871 O O . ARG A 1 107 ? -4.361 0.266 9.706 1.00 92.50 107 ARG A O 1
ATOM 878 N N . ALA A 1 108 ? -5.194 1.992 10.866 1.00 94.19 108 ALA A N 1
ATOM 879 C CA . ALA A 1 108 ? -6.583 1.763 10.480 1.00 94.19 108 ALA A CA 1
ATOM 880 C C . ALA A 1 108 ? -6.820 1.998 8.981 1.00 94.19 108 ALA A C 1
ATOM 882 O O . ALA A 1 108 ? -7.459 1.182 8.327 1.00 94.19 108 ALA A O 1
ATOM 883 N N . ARG A 1 109 ? -6.268 3.085 8.427 1.00 93.44 109 ARG A N 1
ATOM 884 C CA . ARG A 1 109 ? -6.319 3.362 6.985 1.00 93.44 109 ARG A CA 1
ATOM 885 C C . ARG A 1 109 ? -5.627 2.262 6.179 1.00 93.44 109 ARG A C 1
ATOM 887 O O . ARG A 1 109 ? -6.192 1.801 5.196 1.00 93.44 109 ARG A O 1
ATOM 894 N N . GLU A 1 110 ? -4.446 1.821 6.610 1.00 89.25 110 GLU A N 1
ATOM 895 C CA . GLU A 1 110 ? -3.712 0.743 5.939 1.00 89.25 110 GLU A CA 1
ATOM 896 C C . GLU A 1 110 ? -4.481 -0.582 5.954 1.00 89.25 110 GLU A C 1
ATOM 898 O O . GLU A 1 110 ? -4.501 -1.261 4.937 1.00 89.25 110 GLU A O 1
ATOM 903 N N . LEU A 1 111 ? -5.175 -0.923 7.049 1.00 90.25 111 LEU A N 1
ATOM 904 C CA . LEU A 1 111 ? -6.035 -2.115 7.094 1.00 90.25 111 LEU A CA 1
ATOM 905 C C . LEU A 1 111 ? -7.139 -2.068 6.029 1.00 90.25 111 LEU A C 1
ATOM 907 O O . LEU A 1 111 ? -7.363 -3.060 5.344 1.00 90.25 111 LEU A O 1
ATOM 911 N N . VAL A 1 112 ? -7.795 -0.915 5.855 1.00 90.62 112 VAL A N 1
ATOM 912 C CA . VAL A 1 112 ? -8.820 -0.752 4.809 1.00 90.62 112 VAL A CA 1
ATOM 913 C C . VAL A 1 112 ? -8.203 -0.880 3.416 1.00 90.62 112 VAL A C 1
ATOM 915 O O . VAL A 1 112 ? -8.759 -1.554 2.556 1.00 90.62 112 VAL A O 1
ATOM 918 N N . LEU A 1 113 ? -7.049 -0.250 3.180 1.00 86.31 113 LEU A N 1
ATOM 919 C CA . LEU A 1 113 ? -6.386 -0.313 1.877 1.00 86.31 113 LEU A CA 1
ATOM 920 C C . LEU A 1 113 ? -5.911 -1.725 1.533 1.00 86.31 113 LEU A C 1
ATOM 922 O O . LEU A 1 113 ? -6.061 -2.130 0.386 1.00 86.31 113 LEU A O 1
ATOM 926 N N . GLN A 1 114 ? -5.388 -2.473 2.506 1.00 83.88 114 GLN A N 1
ATOM 927 C CA . GLN A 1 114 ? -4.992 -3.872 2.330 1.00 83.88 114 GLN A CA 1
ATOM 928 C C . GLN A 1 114 ? -6.184 -4.765 1.990 1.00 83.88 114 GLN A C 1
ATOM 930 O O . GLN A 1 114 ? -6.071 -5.648 1.150 1.00 83.88 114 GLN A O 1
ATOM 935 N N . GLU A 1 115 ? -7.343 -4.523 2.598 1.00 82.75 115 GLU A N 1
ATOM 936 C CA . GLU A 1 115 ? -8.547 -5.290 2.280 1.00 82.75 115 GLU A CA 1
ATOM 937 C C . GLU A 1 115 ? -9.041 -5.032 0.847 1.00 82.75 115 GLU A C 1
ATOM 939 O O . GLU A 1 115 ? -9.538 -5.938 0.187 1.00 82.75 115 GLU A O 1
ATOM 944 N N . VAL A 1 116 ? -8.890 -3.800 0.351 1.00 81.38 116 VAL A N 1
ATOM 945 C CA . VAL A 1 116 ? -9.349 -3.401 -0.990 1.00 81.38 116 VAL A CA 1
ATOM 946 C C . VAL A 1 116 ? -8.353 -3.786 -2.083 1.00 81.38 116 VAL A C 1
ATOM 948 O O . VAL A 1 116 ? -8.759 -4.192 -3.166 1.00 81.38 116 VAL A O 1
ATOM 951 N N . ARG A 1 117 ? -7.053 -3.608 -1.828 1.00 75.69 117 ARG A N 1
ATOM 952 C CA . ARG A 1 117 ? -5.979 -3.764 -2.825 1.00 75.69 117 ARG A CA 1
ATOM 953 C C . ARG A 1 117 ? -5.275 -5.117 -2.754 1.00 75.69 117 ARG A C 1
ATOM 955 O O . ARG A 1 117 ? -4.462 -5.406 -3.623 1.00 75.69 117 ARG A O 1
ATOM 962 N N . GLY A 1 118 ? -5.569 -5.921 -1.736 1.00 68.25 118 GLY A N 1
ATOM 963 C CA . GLY A 1 118 ? -4.736 -7.054 -1.355 1.00 68.25 118 GLY A CA 1
ATOM 964 C C . GLY A 1 118 ? -3.562 -6.615 -0.482 1.00 68.25 118 GLY A C 1
ATOM 965 O O . GLY A 1 118 ? -3.235 -5.427 -0.363 1.00 68.25 118 GLY A O 1
ATOM 966 N N . ASP A 1 119 ? -2.933 -7.584 0.177 1.00 65.94 119 ASP A N 1
ATOM 967 C CA . ASP A 1 119 ? -1.719 -7.312 0.923 1.00 65.94 119 ASP A CA 1
ATOM 968 C C . ASP A 1 119 ? -0.512 -7.179 -0.019 1.00 65.94 119 ASP A C 1
ATOM 970 O O . ASP A 1 119 ? -0.493 -7.607 -1.179 1.00 65.94 119 ASP A O 1
ATOM 974 N N . PHE A 1 120 ? 0.516 -6.510 0.494 1.00 55.81 120 PHE A N 1
ATOM 975 C CA . PHE A 1 120 ? 1.738 -6.281 -0.267 1.00 55.81 120 PHE A CA 1
ATOM 976 C C . PHE A 1 120 ? 2.448 -7.609 -0.564 1.00 55.81 120 PHE A C 1
ATOM 978 O O . PHE A 1 120 ? 3.015 -7.772 -1.636 1.00 55.81 120 PHE A O 1
ATOM 985 N N . ASP A 1 121 ? 2.390 -8.566 0.366 1.00 57.94 121 ASP A N 1
ATOM 986 C CA . ASP A 1 121 ? 3.045 -9.867 0.227 1.00 57.94 121 ASP A CA 1
ATOM 987 C C . ASP A 1 121 ? 2.394 -10.693 -0.907 1.00 57.94 121 ASP A C 1
ATOM 989 O O . ASP A 1 121 ? 3.100 -11.230 -1.757 1.00 57.94 121 ASP A O 1
ATOM 993 N N . GLY A 1 122 ? 1.064 -10.704 -1.010 1.00 56.75 122 GLY A N 1
ATOM 994 C CA . GLY A 1 122 ? 0.312 -11.361 -2.079 1.00 56.75 122 GLY A CA 1
ATOM 995 C C . GLY A 1 122 ? 0.538 -10.733 -3.451 1.00 56.75 122 GLY A C 1
ATOM 996 O O . GLY A 1 122 ? 0.677 -11.458 -4.431 1.00 56.75 122 GLY A O 1
ATOM 997 N N . SER A 1 123 ? 0.678 -9.404 -3.527 1.00 54.31 123 SER A N 1
ATOM 998 C CA . SER A 1 123 ? 1.054 -8.727 -4.780 1.00 54.31 123 SER A CA 1
ATOM 999 C C . SER A 1 123 ? 2.436 -9.156 -5.291 1.00 54.31 123 SER A C 1
ATOM 1001 O O . SER A 1 123 ? 2.630 -9.262 -6.497 1.00 54.31 123 SER A O 1
ATOM 1003 N N . PHE A 1 124 ? 3.389 -9.430 -4.390 1.00 53.12 124 PHE A N 1
ATOM 1004 C CA . PHE A 1 124 ? 4.735 -9.888 -4.758 1.00 53.12 124 PHE A CA 1
ATOM 1005 C C . PHE A 1 124 ? 4.783 -11.372 -5.134 1.00 53.12 124 PHE A C 1
ATOM 1007 O O . PHE A 1 124 ? 5.582 -11.743 -5.983 1.00 53.12 124 PHE A O 1
ATOM 1014 N N . VAL A 1 125 ? 3.916 -12.208 -4.554 1.00 56.50 125 VAL A N 1
ATOM 1015 C CA . VAL A 1 125 ? 3.767 -13.625 -4.945 1.00 56.50 125 VAL A CA 1
ATOM 1016 C C . VAL A 1 125 ? 3.230 -13.771 -6.374 1.00 56.50 125 VAL A C 1
ATOM 1018 O O . VAL A 1 125 ? 3.507 -14.768 -7.032 1.00 56.50 125 VAL A O 1
ATOM 1021 N N . LEU A 1 126 ? 2.481 -12.780 -6.868 1.00 55.81 126 LEU A N 1
ATOM 1022 C CA . LEU A 1 126 ? 2.034 -12.729 -8.264 1.00 55.81 126 LEU A CA 1
ATOM 1023 C C . LEU A 1 126 ? 3.140 -12.295 -9.236 1.00 55.81 126 LEU A C 1
ATOM 1025 O O . LEU A 1 126 ? 2.975 -12.459 -10.446 1.00 55.81 126 LEU A O 1
ATOM 1029 N N . LEU A 1 127 ? 4.249 -11.735 -8.739 1.00 53.25 127 LEU A N 1
ATOM 1030 C CA . LEU A 1 127 ? 5.420 -11.506 -9.577 1.00 53.25 127 LEU A CA 1
ATOM 1031 C C . LEU A 1 127 ? 6.049 -12.880 -9.847 1.00 53.25 127 LEU A C 1
ATOM 1033 O O . LEU A 1 127 ? 6.217 -13.654 -8.901 1.00 53.25 127 LEU A O 1
ATOM 1037 N N . PRO A 1 128 ? 6.388 -13.210 -11.102 1.00 51.16 128 PRO A N 1
ATOM 1038 C CA . PRO A 1 128 ? 7.055 -14.464 -11.410 1.00 51.16 128 PRO A CA 1
ATOM 1039 C C . PRO A 1 128 ? 8.292 -14.628 -10.522 1.00 51.16 128 PRO A C 1
ATOM 1041 O O . PRO A 1 128 ? 9.114 -13.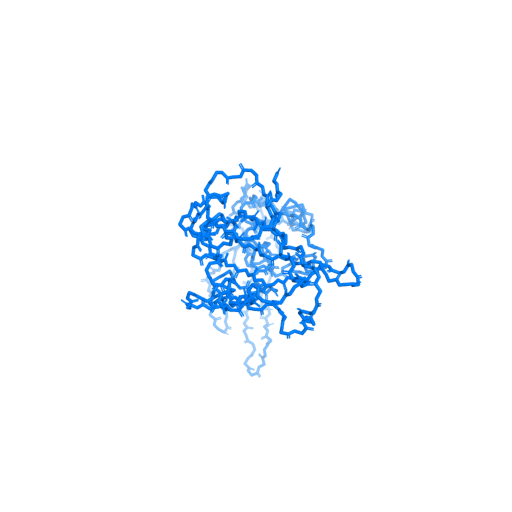719 -10.413 1.00 51.16 128 PRO A O 1
ATOM 1044 N N . SER A 1 129 ? 8.409 -15.779 -9.861 1.00 50.31 129 SER A N 1
ATOM 1045 C CA . SER A 1 129 ? 9.601 -16.143 -9.085 1.00 50.31 129 SER A CA 1
ATOM 1046 C C . SER A 1 129 ? 10.810 -16.427 -9.974 1.00 50.31 129 SER A C 1
ATOM 1048 O O . SER A 1 129 ? 11.935 -16.464 -9.479 1.00 50.31 129 SER A O 1
ATOM 1050 N N . ASP A 1 130 ? 10.568 -16.637 -11.266 1.00 45.81 130 ASP A N 1
ATOM 1051 C CA . ASP A 1 130 ? 11.602 -16.856 -12.257 1.00 45.81 130 ASP A CA 1
ATOM 1052 C C . ASP A 1 130 ? 12.106 -15.530 -12.817 1.00 45.81 130 ASP A C 1
ATOM 1054 O O . ASP A 1 130 ? 11.358 -14.576 -13.024 1.00 45.81 130 ASP A O 1
ATOM 1058 N N . SER A 1 131 ? 13.413 -15.511 -13.052 1.00 48.31 131 SER A N 1
ATOM 1059 C CA . SER A 1 131 ? 14.247 -14.497 -13.696 1.00 48.31 131 SER A CA 1
ATOM 1060 C C . SER A 1 131 ? 13.833 -14.192 -15.150 1.00 48.31 131 SER A C 1
ATOM 1062 O O . SER A 1 131 ? 14.664 -14.143 -16.051 1.00 48.31 131 SER A O 1
ATOM 1064 N N . SER A 1 132 ? 12.548 -13.978 -15.387 1.00 49.56 132 SER A N 1
ATOM 1065 C CA . SER A 1 132 ? 11.952 -13.728 -16.689 1.00 49.56 132 SER A CA 1
ATOM 1066 C C . SER A 1 132 ? 11.279 -12.361 -16.663 1.00 49.56 132 SER A C 1
ATOM 1068 O O . SER A 1 132 ? 10.563 -12.018 -15.720 1.00 49.56 132 SER A O 1
ATOM 1070 N N . ILE A 1 133 ? 11.505 -11.565 -17.703 1.00 53.34 133 ILE A N 1
ATOM 1071 C CA . ILE A 1 133 ? 10.713 -10.357 -17.939 1.00 53.34 133 ILE A CA 1
ATOM 1072 C C . ILE A 1 133 ? 9.246 -10.742 -18.164 1.00 53.34 133 ILE A C 1
ATOM 1074 O O . ILE A 1 133 ? 8.959 -11.734 -18.831 1.00 53.34 133 ILE A O 1
ATOM 1078 N N . GLN A 1 134 ? 8.300 -9.966 -17.630 1.00 56.31 134 GLN A N 1
ATOM 1079 C CA . GLN A 1 134 ? 6.917 -10.077 -18.096 1.00 56.31 134 GLN A CA 1
ATOM 1080 C C . GLN A 1 134 ? 6.788 -9.347 -19.434 1.00 56.31 134 GLN A C 1
ATOM 1082 O O . GLN A 1 134 ? 6.928 -8.124 -19.481 1.00 56.31 134 GLN A O 1
ATOM 1087 N N . GLU A 1 135 ? 6.514 -10.096 -20.502 1.00 57.88 135 GLU A N 1
ATOM 1088 C CA . GLU A 1 135 ? 6.107 -9.548 -21.797 1.00 57.88 135 GLU A CA 1
ATOM 1089 C C . GLU A 1 135 ? 4.777 -8.821 -21.629 1.00 57.88 135 GLU A C 1
ATOM 1091 O O . GLU A 1 135 ? 3.764 -9.421 -21.266 1.00 57.88 135 GLU A O 1
ATOM 1096 N N . ALA A 1 136 ? 4.771 -7.516 -21.875 1.00 53.78 136 ALA A N 1
ATO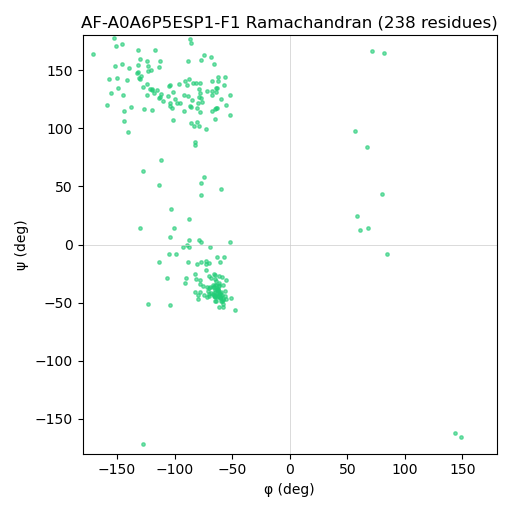M 1097 C CA . ALA A 1 136 ? 3.553 -6.747 -21.707 1.00 53.78 136 ALA A CA 1
ATOM 1098 C C . ALA A 1 136 ? 2.617 -6.838 -22.928 1.00 53.78 136 ALA A C 1
ATOM 1100 O O . ALA A 1 136 ? 1.411 -6.755 -22.722 1.00 53.78 136 ALA A O 1
ATOM 1101 N N . LEU A 1 137 ? 3.096 -7.104 -24.154 1.00 49.97 137 LEU A N 1
ATOM 1102 C CA . LEU A 1 137 ? 2.241 -7.300 -25.339 1.00 49.97 137 LEU A CA 1
ATOM 1103 C C . LEU A 1 137 ? 2.959 -8.089 -26.461 1.00 49.97 137 LEU A C 1
ATOM 1105 O O . LEU A 1 137 ? 3.923 -7.599 -27.037 1.00 49.97 137 LEU A O 1
ATOM 1109 N N . GLN A 1 138 ? 2.416 -9.246 -26.866 1.00 49.09 138 GLN A N 1
ATOM 1110 C CA . GLN A 1 138 ? 2.834 -10.000 -28.073 1.00 49.09 138 GLN A CA 1
ATOM 1111 C C . GLN A 1 138 ? 2.305 -9.403 -29.396 1.00 49.09 138 GLN A C 1
ATOM 1113 O O . GLN A 1 138 ? 2.506 -9.968 -30.466 1.00 49.09 138 GLN A O 1
ATOM 1118 N N . ALA A 1 139 ? 1.586 -8.278 -29.340 1.00 44.16 139 ALA A N 1
ATOM 1119 C CA . ALA A 1 139 ? 0.753 -7.798 -30.445 1.00 44.16 139 ALA A CA 1
ATOM 1120 C C . ALA A 1 139 ? 1.337 -6.614 -31.238 1.00 44.16 139 ALA A C 1
ATOM 1122 O O . ALA A 1 139 ? 0.640 -6.061 -32.088 1.00 44.16 139 ALA A O 1
ATOM 1123 N N . ALA A 1 140 ? 2.578 -6.193 -30.975 1.00 51.81 140 ALA A N 1
ATOM 1124 C CA . ALA A 1 140 ? 3.204 -5.154 -31.786 1.00 51.81 140 ALA A CA 1
ATOM 1125 C C . ALA A 1 140 ? 3.650 -5.754 -33.129 1.00 51.81 140 ALA A C 1
ATOM 1127 O O . ALA A 1 140 ? 4.413 -6.713 -33.158 1.00 51.81 140 ALA A O 1
ATOM 1128 N N . ASP A 1 141 ? 3.173 -5.211 -34.248 1.00 52.50 141 ASP A N 1
ATOM 1129 C CA . ASP A 1 141 ? 3.759 -5.488 -35.560 1.00 52.50 141 ASP A CA 1
ATOM 1130 C C . ASP A 1 141 ? 5.191 -4.925 -35.558 1.00 52.50 141 ASP A C 1
ATOM 1132 O O . ASP A 1 141 ? 5.372 -3.721 -35.365 1.00 52.50 141 ASP A O 1
ATOM 1136 N N . TRP A 1 142 ? 6.195 -5.804 -35.691 1.00 58.22 142 TRP A N 1
ATOM 1137 C CA . TRP A 1 142 ? 7.639 -5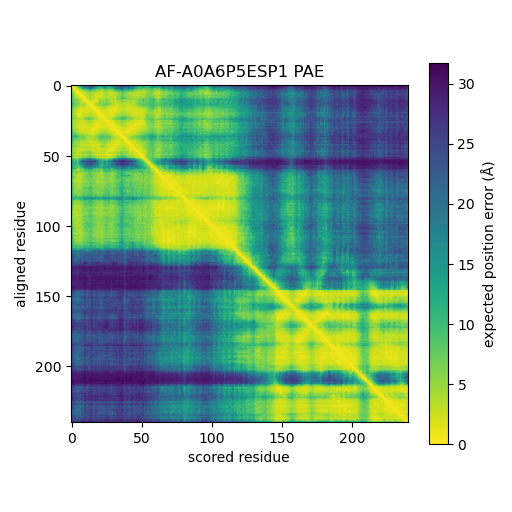.524 -35.565 1.00 58.22 142 TRP A CA 1
ATOM 1138 C C . TRP A 1 142 ? 8.298 -5.061 -36.888 1.00 58.22 142 TRP A C 1
ATOM 1140 O O . TRP A 1 142 ? 9.509 -5.196 -37.075 1.00 58.22 142 TRP A O 1
ATOM 1150 N N . SER A 1 143 ? 7.507 -4.543 -37.830 1.00 54.06 143 SER A N 1
ATOM 1151 C CA . SER A 1 143 ? 7.924 -4.194 -39.193 1.00 54.06 143 SER A CA 1
ATOM 1152 C C . SER A 1 143 ? 8.510 -2.776 -39.399 1.00 54.06 143 SER A C 1
ATOM 1154 O O . SER A 1 143 ? 8.826 -2.431 -40.540 1.00 54.06 143 SER A O 1
ATOM 1156 N N . GLY A 1 144 ? 8.688 -1.958 -38.348 1.00 56.19 144 GLY A N 1
ATOM 1157 C CA . GLY A 1 144 ? 9.076 -0.535 -38.437 1.00 56.19 144 GLY A CA 1
ATOM 1158 C C . GLY A 1 144 ? 10.296 -0.076 -37.612 1.00 56.19 144 GLY A C 1
ATOM 1159 O O . GLY A 1 144 ? 11.035 -0.862 -37.037 1.00 56.19 144 GLY A O 1
ATOM 1160 N N . TRP A 1 145 ? 10.535 1.239 -37.556 1.00 57.56 145 TRP A N 1
ATOM 1161 C CA . TRP A 1 145 ? 11.581 1.839 -36.711 1.00 57.56 145 TRP A CA 1
ATOM 1162 C C . TRP A 1 145 ? 11.081 1.908 -35.266 1.00 57.56 145 TRP A C 1
ATOM 1164 O O . TRP A 1 145 ? 10.018 2.474 -35.018 1.00 57.56 145 TRP A O 1
ATOM 1174 N N . TYR A 1 146 ? 11.845 1.370 -34.312 1.00 72.62 146 TYR A N 1
ATOM 1175 C CA . TYR A 1 146 ? 11.433 1.321 -32.904 1.00 72.62 146 TYR A CA 1
ATOM 1176 C C . TYR A 1 146 ? 12.300 2.226 -32.046 1.00 72.62 146 TYR A C 1
ATOM 1178 O O . TYR A 1 146 ? 13.527 2.117 -32.059 1.00 72.62 146 TYR A O 1
ATOM 1186 N N . VAL A 1 147 ? 11.642 3.063 -31.246 1.00 84.50 147 VAL A N 1
ATOM 1187 C CA . VAL A 1 147 ? 12.268 3.764 -30.126 1.00 84.50 147 VAL A CA 1
ATOM 1188 C C . VAL A 1 147 ? 11.863 3.049 -28.842 1.00 84.50 147 VAL A C 1
ATOM 1190 O O . VAL A 1 147 ? 10.675 2.992 -28.524 1.00 84.50 147 VAL A O 1
ATOM 1193 N N . ILE A 1 148 ? 12.836 2.503 -28.112 1.00 89.06 148 ILE A N 1
ATOM 1194 C CA . ILE A 1 148 ? 12.648 1.900 -26.789 1.00 89.06 148 ILE A CA 1
ATOM 1195 C C . ILE A 1 148 ? 13.167 2.874 -25.732 1.00 89.06 148 ILE A C 1
ATOM 1197 O O . ILE A 1 148 ? 14.350 3.202 -25.703 1.00 89.06 148 ILE A O 1
ATOM 1201 N N . ALA A 1 149 ? 12.288 3.310 -24.838 1.00 92.25 149 ALA A N 1
ATOM 1202 C CA . ALA A 1 149 ? 12.633 4.078 -23.655 1.00 92.25 149 ALA A CA 1
ATOM 1203 C C . ALA A 1 149 ? 12.880 3.144 -22.462 1.00 92.25 149 ALA A C 1
ATOM 1205 O O . ALA A 1 149 ? 12.034 2.309 -22.125 1.00 92.25 149 ALA A O 1
ATOM 1206 N N . LEU A 1 150 ? 14.024 3.317 -21.804 1.00 93.19 150 LEU A N 1
ATOM 1207 C CA . LEU A 1 150 ? 14.403 2.601 -20.590 1.00 93.19 150 LEU A CA 1
ATOM 1208 C C . LEU A 1 150 ? 14.241 3.521 -19.386 1.00 93.19 150 LEU A C 1
ATOM 1210 O O . LEU A 1 150 ? 14.850 4.590 -19.311 1.00 93.19 150 LEU A O 1
ATOM 1214 N N . LEU A 1 151 ? 13.421 3.092 -18.431 1.00 90.19 151 LEU A N 1
ATOM 1215 C CA . LEU A 1 151 ? 13.112 3.855 -17.229 1.00 90.19 151 LEU A CA 1
ATOM 1216 C C . LEU A 1 151 ? 13.253 2.991 -15.985 1.00 90.19 151 LEU A C 1
ATOM 1218 O O . LEU A 1 151 ? 13.073 1.772 -16.004 1.00 90.19 151 LEU A O 1
ATOM 1222 N N . ARG A 1 152 ? 13.512 3.669 -14.872 1.00 90.38 152 ARG A N 1
ATOM 1223 C CA . ARG A 1 152 ? 13.557 3.086 -13.539 1.00 90.38 152 ARG A CA 1
ATOM 1224 C C . ARG A 1 152 ? 12.719 3.913 -12.584 1.00 90.38 152 ARG A C 1
ATOM 1226 O O . ARG A 1 152 ? 12.769 5.141 -12.608 1.00 90.38 152 ARG A O 1
ATOM 1233 N N . THR A 1 153 ? 12.056 3.235 -11.653 1.00 88.00 153 THR A N 1
ATOM 1234 C CA . THR A 1 153 ? 11.521 3.868 -10.446 1.00 88.00 153 THR A CA 1
ATOM 1235 C C . THR A 1 153 ? 11.937 3.120 -9.178 1.00 88.00 153 THR A C 1
ATOM 1237 O O . THR A 1 153 ? 12.084 1.896 -9.171 1.00 88.00 153 THR A O 1
ATOM 1240 N N . PHE A 1 154 ? 12.162 3.858 -8.090 1.00 84.62 154 PHE A N 1
ATOM 1241 C CA . PHE A 1 154 ? 12.486 3.269 -6.792 1.00 84.62 154 PHE A CA 1
ATOM 1242 C C . PHE A 1 154 ? 11.221 2.732 -6.129 1.00 84.62 154 PHE A C 1
ATOM 1244 O O . PHE A 1 154 ? 10.228 3.449 -5.986 1.00 84.62 154 PHE A O 1
ATOM 1251 N N . LEU A 1 155 ? 11.275 1.487 -5.659 1.00 81.00 155 LEU A N 1
ATOM 1252 C CA . LEU A 1 155 ? 10.180 0.915 -4.888 1.00 81.00 155 LEU A CA 1
ATOM 1253 C C . LEU A 1 155 ? 10.262 1.406 -3.443 1.00 81.00 155 LEU A C 1
ATOM 1255 O O . LEU A 1 155 ? 11.262 1.212 -2.746 1.00 81.00 155 LEU A O 1
ATOM 1259 N N . THR A 1 156 ? 9.192 2.059 -2.994 1.00 68.44 156 THR A N 1
ATOM 1260 C CA . THR A 1 156 ? 9.033 2.505 -1.607 1.00 68.44 156 THR A CA 1
ATOM 1261 C C . THR A 1 156 ? 8.109 1.531 -0.876 1.00 68.44 156 THR A C 1
ATOM 1263 O O . THR A 1 156 ? 7.063 1.155 -1.394 1.00 68.44 156 THR A O 1
ATOM 1266 N N . GLY A 1 157 ? 8.500 1.070 0.316 1.00 66.94 157 GLY A N 1
ATOM 1267 C CA . GLY A 1 157 ? 7.712 0.097 1.082 1.00 66.94 157 GLY A CA 1
ATOM 1268 C C . GLY A 1 157 ? 8.555 -0.923 1.848 1.00 66.94 157 GLY A C 1
ATOM 1269 O O . GLY A 1 157 ? 9.744 -0.711 2.091 1.00 66.94 157 GLY A O 1
ATOM 1270 N N . LYS A 1 158 ? 7.912 -2.028 2.255 1.00 65.50 158 LYS A N 1
ATOM 1271 C CA . LYS A 1 158 ? 8.538 -3.146 2.992 1.00 65.50 158 LYS A CA 1
ATOM 1272 C C . LYS A 1 158 ? 9.633 -3.822 2.162 1.00 65.50 158 LYS A C 1
ATOM 1274 O O . LYS A 1 158 ? 10.688 -4.147 2.700 1.00 65.50 158 LYS A O 1
ATOM 1279 N N . PHE A 1 159 ? 9.391 -3.977 0.864 1.00 64.94 159 PHE A N 1
ATOM 1280 C CA . PHE A 1 159 ? 10.345 -4.532 -0.087 1.00 64.94 159 PHE A CA 1
ATOM 1281 C C . PHE A 1 159 ? 10.975 -3.374 -0.852 1.00 64.94 159 PHE A C 1
ATOM 1283 O O . PHE A 1 159 ? 10.323 -2.682 -1.632 1.00 64.94 159 PHE A O 1
ATOM 1290 N N . ARG A 1 160 ? 12.238 -3.107 -0.521 1.00 75.06 160 ARG A N 1
ATOM 1291 C CA . ARG A 1 160 ? 13.072 -2.129 -1.222 1.00 75.06 160 ARG A CA 1
ATOM 1292 C C . ARG A 1 160 ? 13.502 -2.705 -2.572 1.00 75.06 160 ARG A C 1
ATOM 1294 O O . ARG A 1 160 ? 13.457 -3.915 -2.766 1.00 75.06 160 ARG A O 1
ATOM 1301 N N . GLY A 1 161 ? 13.965 -1.847 -3.470 1.00 83.62 161 GLY A N 1
ATOM 1302 C CA . GLY A 1 161 ? 14.496 -2.258 -4.765 1.00 83.62 161 GLY A CA 1
ATOM 1303 C C . GLY A 1 161 ? 14.238 -1.210 -5.834 1.00 83.62 161 GLY A C 1
ATOM 1304 O O . GLY A 1 161 ? 13.890 -0.062 -5.538 1.00 83.62 161 GLY A O 1
ATOM 1305 N N . CYS A 1 162 ? 14.413 -1.617 -7.082 1.00 86.00 162 CYS A N 1
ATOM 1306 C CA . CYS A 1 162 ? 14.153 -0.810 -8.263 1.00 86.00 162 CYS A CA 1
ATOM 1307 C C . CYS A 1 162 ? 13.237 -1.587 -9.207 1.00 86.00 162 CYS A C 1
ATOM 1309 O O . CYS A 1 162 ? 13.463 -2.769 -9.447 1.00 86.00 162 CYS A O 1
ATOM 1311 N N . LEU A 1 163 ? 12.224 -0.919 -9.746 1.00 88.81 163 LEU A N 1
ATOM 1312 C CA . LEU A 1 163 ? 11.457 -1.416 -10.880 1.00 88.81 163 LEU A CA 1
ATOM 1313 C C . LEU A 1 163 ? 12.114 -0.871 -12.149 1.00 88.81 163 LEU A C 1
ATOM 1315 O O . LEU A 1 163 ? 12.153 0.346 -12.340 1.00 88.81 163 LEU A O 1
ATOM 1319 N N . LEU A 1 164 ? 12.651 -1.767 -12.970 1.00 90.12 164 LEU A N 1
ATOM 1320 C CA . LEU A 1 164 ? 13.155 -1.477 -14.308 1.00 90.12 164 LEU A CA 1
ATOM 1321 C C . LEU A 1 164 ? 12.022 -1.680 -15.306 1.00 90.12 164 LEU A C 1
ATOM 1323 O O . LEU A 1 164 ? 11.233 -2.614 -15.165 1.00 90.12 164 LEU A O 1
ATOM 1327 N N . THR A 1 165 ? 11.936 -0.807 -16.302 1.00 90.62 165 THR A N 1
ATOM 1328 C CA . THR A 1 165 ? 10.884 -0.848 -17.318 1.00 90.62 165 THR A CA 1
ATOM 1329 C C . THR A 1 165 ? 11.452 -0.494 -18.685 1.00 90.62 165 THR A C 1
ATOM 1331 O O . THR A 1 165 ? 12.285 0.406 -18.804 1.00 90.62 165 THR A O 1
ATOM 1334 N N . ALA A 1 166 ? 10.970 -1.191 -19.708 1.00 89.88 166 ALA A N 1
ATOM 1335 C CA . ALA A 1 166 ? 11.164 -0.868 -21.110 1.00 89.88 166 ALA A CA 1
ATOM 1336 C C . ALA A 1 166 ? 9.793 -0.589 -21.727 1.00 89.88 166 ALA A C 1
ATOM 1338 O O . ALA A 1 166 ? 8.849 -1.361 -21.544 1.00 89.88 166 ALA A O 1
ATOM 1339 N N . SER A 1 167 ? 9.665 0.524 -22.436 1.00 88.75 167 SER A N 1
ATOM 1340 C CA . SER A 1 167 ? 8.456 0.881 -23.186 1.00 88.75 167 SER A CA 1
ATOM 1341 C C . SER A 1 167 ? 8.848 1.331 -24.584 1.00 88.75 167 SER A C 1
ATOM 1343 O O . SER A 1 167 ? 9.912 1.917 -24.750 1.00 88.75 167 SER A O 1
ATOM 1345 N N . CYS A 1 168 ? 8.012 1.086 -25.584 1.00 85.19 168 CYS A N 1
ATOM 1346 C CA . CYS A 1 168 ? 8.220 1.607 -26.931 1.00 85.19 168 CYS A CA 1
ATOM 1347 C C . CYS A 1 168 ? 7.097 2.546 -27.355 1.00 85.19 168 CYS A C 1
ATOM 1349 O O . CYS A 1 168 ? 6.054 2.623 -26.705 1.00 85.19 168 CYS A O 1
ATOM 1351 N N . ILE A 1 169 ? 7.337 3.268 -28.445 1.00 79.00 169 ILE A N 1
ATOM 1352 C CA . ILE A 1 169 ? 6.300 3.997 -29.173 1.00 79.00 169 ILE A CA 1
ATOM 1353 C C . ILE A 1 169 ? 6.008 3.221 -30.457 1.00 79.00 169 ILE A C 1
ATOM 1355 O O . ILE A 1 169 ? 6.941 2.881 -31.188 1.00 79.00 169 ILE A O 1
ATOM 1359 N N . ASP A 1 170 ? 4.736 2.919 -30.711 1.00 73.25 170 ASP A N 1
ATOM 1360 C CA . ASP A 1 170 ? 4.301 2.260 -31.945 1.00 73.25 170 ASP A CA 1
ATOM 1361 C C . ASP A 1 170 ? 4.034 3.260 -33.088 1.00 73.25 170 ASP A C 1
ATOM 1363 O O . ASP A 1 170 ? 4.092 4.480 -32.917 1.00 73.25 170 ASP A O 1
ATOM 1367 N N . GLY A 1 171 ? 3.701 2.746 -34.278 1.00 68.12 171 GLY A N 1
ATOM 1368 C CA . GLY A 1 171 ? 3.371 3.574 -35.447 1.00 68.12 171 GLY A CA 1
ATOM 1369 C C . GLY A 1 171 ? 2.124 4.457 -35.280 1.00 68.12 171 GLY A C 1
ATOM 1370 O O . GLY A 1 171 ? 1.897 5.345 -36.099 1.00 68.12 171 GLY A O 1
ATOM 1371 N N . ASN A 1 172 ? 1.336 4.249 -34.220 1.00 74.44 172 ASN A N 1
ATOM 1372 C CA . ASN A 1 172 ? 0.166 5.049 -33.865 1.00 74.44 172 ASN A CA 1
ATOM 1373 C C . ASN A 1 172 ? 0.467 6.066 -32.748 1.00 74.44 172 ASN A C 1
ATOM 1375 O O . ASN A 1 172 ? -0.465 6.624 -32.164 1.00 74.44 172 ASN A O 1
ATOM 1379 N N . ASN A 1 173 ? 1.744 6.318 -32.436 1.00 72.94 173 ASN A N 1
ATOM 1380 C CA . ASN A 1 173 ? 2.193 7.185 -31.342 1.00 72.94 173 ASN A CA 1
ATOM 1381 C C . ASN A 1 173 ? 1.692 6.751 -29.950 1.00 72.94 173 ASN A C 1
ATOM 1383 O O . ASN A 1 173 ? 1.601 7.576 -29.036 1.00 72.94 173 ASN A O 1
ATOM 1387 N N . CYS A 1 174 ? 1.365 5.473 -29.762 1.00 75.88 174 CYS A N 1
ATOM 1388 C CA . CYS A 1 174 ? 0.978 4.936 -28.464 1.00 75.88 174 CYS A CA 1
ATOM 1389 C C . CYS A 1 174 ? 2.215 4.449 -27.704 1.00 75.88 174 CYS A C 1
ATOM 1391 O O . CYS A 1 174 ? 3.085 3.797 -28.277 1.00 75.88 174 CYS A O 1
ATOM 1393 N N . ILE A 1 175 ? 2.280 4.741 -26.400 1.00 81.38 175 ILE A N 1
ATOM 1394 C CA . ILE A 1 175 ? 3.303 4.168 -25.518 1.00 81.38 175 ILE A CA 1
ATOM 1395 C C . ILE A 1 175 ? 2.851 2.764 -25.131 1.00 81.38 175 ILE A C 1
ATOM 1397 O O . ILE A 1 175 ? 1.822 2.602 -24.472 1.00 81.38 175 ILE A O 1
ATOM 1401 N N . LEU A 1 176 ? 3.636 1.764 -25.513 1.00 77.62 176 LEU A N 1
ATOM 1402 C CA . LEU A 1 176 ? 3.388 0.370 -25.189 1.00 77.62 176 LEU A CA 1
ATOM 1403 C C . LEU A 1 176 ? 4.442 -0.114 -24.186 1.00 77.62 176 LEU A C 1
ATOM 1405 O O . LEU A 1 176 ? 5.640 -0.025 -24.474 1.00 77.62 176 LEU A O 1
ATOM 1409 N N . PRO A 1 177 ? 4.043 -0.627 -23.010 1.00 82.88 177 PRO A N 1
ATOM 1410 C CA . PRO A 1 177 ? 4.982 -1.338 -22.156 1.00 82.88 177 PRO A CA 1
ATOM 1411 C C . PRO A 1 177 ? 5.471 -2.589 -22.896 1.00 82.88 177 PRO A C 1
ATOM 1413 O O . PRO A 1 177 ? 4.672 -3.306 -23.494 1.00 82.88 177 PRO A O 1
ATOM 1416 N N . LEU A 1 178 ? 6.782 -2.838 -22.861 1.00 79.50 178 LEU A N 1
ATOM 1417 C CA . LEU A 1 178 ? 7.410 -4.017 -23.466 1.00 79.50 178 LEU A CA 1
ATOM 1418 C C . LEU A 1 178 ? 7.786 -5.047 -22.407 1.00 79.50 178 LEU A C 1
ATOM 1420 O O . LEU A 1 178 ? 7.418 -6.214 -22.513 1.00 79.50 178 LEU A O 1
ATOM 1424 N N . ALA A 1 179 ? 8.503 -4.596 -21.379 1.00 85.81 179 ALA A N 1
ATOM 1425 C CA . ALA A 1 179 ? 9.022 -5.447 -20.321 1.00 85.81 179 ALA A CA 1
ATOM 1426 C C . ALA A 1 179 ? 9.173 -4.668 -19.017 1.00 85.81 179 ALA A C 1
ATOM 1428 O O . ALA A 1 179 ? 9.409 -3.455 -19.018 1.00 85.81 179 ALA A O 1
ATOM 1429 N N . TRP A 1 180 ? 9.109 -5.376 -17.895 1.00 87.38 180 TRP A N 1
ATOM 1430 C CA . TRP A 1 180 ? 9.473 -4.834 -16.593 1.00 87.38 180 TRP A CA 1
ATOM 1431 C C . TRP A 1 180 ? 10.112 -5.906 -15.707 1.00 87.38 180 TRP A C 1
ATOM 1433 O O . TRP A 1 180 ? 9.886 -7.100 -15.905 1.00 87.38 180 TRP A O 1
ATOM 1443 N N . ALA A 1 181 ? 10.922 -5.478 -14.738 1.00 85.62 181 ALA A N 1
ATOM 1444 C CA . ALA A 1 181 ? 11.526 -6.362 -13.745 1.00 85.62 181 ALA A CA 1
ATOM 1445 C C . ALA A 1 181 ? 11.761 -5.643 -12.412 1.00 85.62 181 ALA A C 1
ATOM 1447 O O . ALA A 1 181 ? 12.142 -4.471 -12.381 1.00 85.62 181 ALA A O 1
ATOM 1448 N N . VAL A 1 182 ? 11.580 -6.356 -11.299 1.00 86.31 182 VAL A N 1
ATOM 1449 C CA . VAL A 1 182 ? 11.965 -5.871 -9.967 1.00 86.31 182 VAL A CA 1
ATOM 1450 C C . VAL A 1 182 ? 13.355 -6.397 -9.630 1.00 86.31 182 VAL A C 1
ATOM 1452 O O . VAL A 1 182 ? 13.575 -7.602 -9.580 1.00 86.31 182 VAL A O 1
ATOM 1455 N N . VAL A 1 183 ? 14.291 -5.488 -9.367 1.00 84.62 183 VAL A N 1
ATOM 1456 C CA . VAL A 1 183 ? 15.687 -5.805 -9.041 1.00 84.62 183 VAL A CA 1
ATOM 1457 C C . VAL A 1 183 ? 16.087 -5.201 -7.699 1.00 84.62 183 VAL A C 1
ATOM 1459 O O . VAL A 1 183 ? 15.503 -4.224 -7.226 1.00 84.62 183 VAL A O 1
ATOM 1462 N N . GLN A 1 184 ? 17.129 -5.753 -7.075 1.00 82.19 184 GLN A N 1
ATOM 1463 C CA . GLN A 1 184 ? 17.598 -5.291 -5.765 1.00 82.19 184 GLN A CA 1
ATOM 1464 C C . GLN A 1 184 ? 18.135 -3.849 -5.795 1.00 82.19 184 GLN A C 1
ATOM 1466 O O . GLN A 1 184 ? 18.044 -3.128 -4.800 1.00 82.19 184 GLN A O 1
ATOM 1471 N N . GLY A 1 185 ? 18.675 -3.410 -6.933 1.00 84.00 185 GLY A N 1
ATOM 1472 C CA . GLY A 1 185 ? 19.205 -2.063 -7.087 1.00 84.00 185 GLY A CA 1
ATOM 1473 C C . GLY A 1 185 ? 19.562 -1.718 -8.523 1.00 84.00 185 GLY A C 1
ATOM 1474 O O . GLY A 1 185 ? 19.713 -2.588 -9.380 1.00 84.00 185 GLY A O 1
ATOM 1475 N N . GLU A 1 186 ? 19.716 -0.423 -8.757 1.00 86.62 186 GLU A N 1
ATOM 1476 C CA . GLU A 1 186 ? 20.106 0.125 -10.044 1.00 86.62 186 GLU A CA 1
ATOM 1477 C C . GLU A 1 186 ? 21.626 0.085 -10.212 1.00 86.62 186 GLU A C 1
ATOM 1479 O O . GLU A 1 186 ? 22.361 0.905 -9.662 1.00 86.62 186 GLU A O 1
ATOM 1484 N N . ASN A 1 187 ? 22.110 -0.882 -10.977 1.00 88.56 187 ASN A N 1
ATOM 1485 C CA . ASN A 1 187 ? 23.526 -1.035 -11.272 1.00 88.56 187 ASN A CA 1
ATOM 1486 C C . ASN A 1 187 ? 23.704 -1.696 -12.645 1.00 88.56 187 ASN A C 1
ATOM 1488 O O . ASN A 1 187 ? 22.737 -2.176 -13.238 1.00 88.56 187 ASN A O 1
ATOM 1492 N N . ARG A 1 188 ? 24.948 -1.726 -13.136 1.00 91.00 188 ARG A N 1
ATOM 1493 C CA . ARG A 1 188 ? 25.283 -2.310 -14.443 1.00 91.00 188 ARG A CA 1
ATOM 1494 C C . ARG A 1 188 ? 24.837 -3.767 -14.567 1.00 91.00 188 ARG A C 1
ATOM 1496 O O . ARG A 1 188 ? 24.328 -4.136 -15.611 1.00 91.00 188 ARG A O 1
ATOM 1503 N N . TYR A 1 189 ? 24.986 -4.573 -13.515 1.00 89.81 189 TYR A N 1
ATOM 1504 C CA . TYR A 1 189 ? 24.599 -5.986 -13.542 1.00 89.81 189 TYR A CA 1
ATOM 1505 C C . TYR A 1 189 ? 23.085 -6.156 -13.730 1.00 89.81 189 TYR A C 1
ATOM 1507 O O . TYR A 1 189 ? 22.659 -6.888 -14.616 1.00 89.81 189 TYR A O 1
ATOM 1515 N N . SER A 1 190 ? 22.275 -5.430 -12.951 1.00 90.50 190 SER A N 1
ATOM 1516 C CA . SER A 1 190 ? 20.813 -5.464 -13.067 1.00 90.50 190 SER A CA 1
ATOM 1517 C C . SER A 1 190 ? 20.334 -5.015 -14.450 1.00 90.50 190 SER A C 1
ATOM 1519 O O . SER A 1 190 ? 19.423 -5.623 -15.005 1.00 90.50 190 SER A O 1
ATOM 1521 N N . TRP A 1 191 ? 20.940 -3.959 -15.004 1.00 92.88 191 TRP A N 1
ATOM 1522 C CA . TRP A 1 191 ? 20.595 -3.459 -16.334 1.00 92.88 191 TRP A CA 1
ATOM 1523 C C . TRP A 1 191 ? 21.034 -4.401 -17.446 1.00 92.88 191 TRP A C 1
ATOM 1525 O O . TRP A 1 191 ? 20.234 -4.674 -18.330 1.00 92.88 191 TRP A O 1
ATOM 1535 N N . HIS A 1 192 ? 22.254 -4.931 -17.385 1.00 93.06 192 HIS A N 1
ATOM 1536 C CA . HIS A 1 192 ? 22.756 -5.887 -18.369 1.00 93.06 192 HIS A CA 1
ATOM 1537 C C . HIS A 1 192 ? 21.855 -7.115 -18.441 1.00 93.06 192 HIS A C 1
ATOM 1539 O O . HIS A 1 192 ? 21.343 -7.439 -19.506 1.00 93.06 192 HIS A O 1
ATOM 1545 N N . TRP A 1 193 ? 21.568 -7.721 -17.287 1.00 91.56 193 TRP A N 1
ATOM 1546 C CA . TRP A 1 193 ? 20.663 -8.860 -17.210 1.00 91.56 193 TRP A CA 1
ATOM 1547 C C . TRP A 1 193 ? 19.271 -8.525 -17.770 1.00 91.56 193 TRP A C 1
ATOM 1549 O O . TRP A 1 193 ? 18.742 -9.272 -18.587 1.00 91.56 193 TRP A O 1
ATOM 1559 N N . PHE A 1 194 ? 18.686 -7.381 -17.393 1.00 90.56 194 PHE A N 1
ATOM 1560 C CA . PHE A 1 194 ? 17.367 -6.970 -17.890 1.00 90.56 194 PHE A CA 1
ATOM 1561 C C . PHE A 1 194 ? 17.353 -6.762 -19.411 1.00 90.56 194 PHE A C 1
ATOM 1563 O O . PHE A 1 194 ? 16.391 -7.139 -20.078 1.00 90.56 194 PHE A O 1
ATOM 1570 N N . LEU A 1 195 ? 18.421 -6.183 -19.961 1.00 91.19 195 LEU A N 1
ATOM 1571 C CA . LEU A 1 195 ? 18.566 -5.946 -21.393 1.00 91.19 195 LEU A CA 1
ATOM 1572 C C . LEU A 1 195 ? 18.778 -7.245 -22.174 1.00 91.19 195 LEU A C 1
ATOM 1574 O O . LEU A 1 195 ? 18.218 -7.370 -23.257 1.00 91.19 195 LEU A O 1
ATOM 1578 N N . GLU A 1 196 ? 19.516 -8.218 -21.634 1.00 88.06 196 GLU A N 1
ATOM 1579 C CA . GLU A 1 196 ? 19.637 -9.553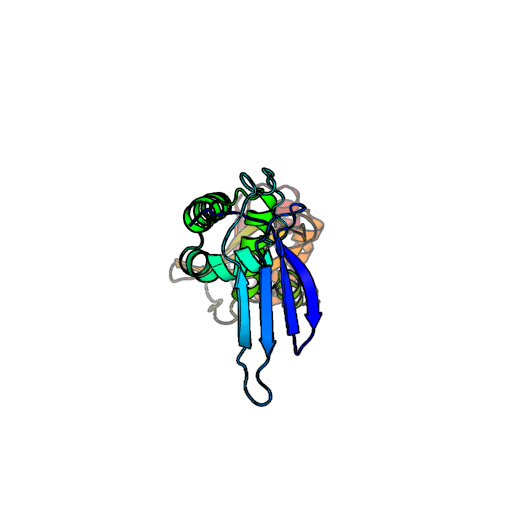 -22.239 1.00 88.06 196 GLU A CA 1
ATOM 1580 C C . GLU A 1 196 ? 18.272 -10.236 -22.321 1.00 88.06 196 GLU A C 1
ATOM 1582 O O . GLU A 1 196 ? 17.894 -10.725 -23.382 1.00 88.06 196 GLU A O 1
ATOM 1587 N N . GLN A 1 197 ? 17.488 -10.183 -21.238 1.00 86.06 197 GLN A N 1
ATOM 1588 C CA . GLN A 1 197 ? 16.124 -10.714 -21.256 1.00 86.06 197 GLN A CA 1
ATOM 1589 C C . GLN A 1 197 ? 15.247 -9.981 -22.283 1.00 86.06 197 GLN A C 1
ATOM 1591 O O . GLN A 1 197 ? 14.490 -10.619 -23.010 1.00 86.06 197 GLN A O 1
ATOM 1596 N N . LEU A 1 198 ? 15.357 -8.650 -22.377 1.00 85.50 198 LEU A N 1
ATOM 1597 C CA . LEU A 1 198 ? 14.623 -7.850 -23.363 1.00 85.50 198 LEU A CA 1
ATOM 1598 C C . LEU A 1 198 ? 15.014 -8.212 -24.803 1.00 85.50 198 LEU A C 1
ATOM 1600 O O . LEU A 1 198 ? 14.140 -8.310 -25.666 1.00 85.50 198 LEU A O 1
ATOM 1604 N N . ARG A 1 199 ? 16.308 -8.419 -25.068 1.00 84.31 199 ARG A N 1
ATOM 1605 C CA . ARG A 1 199 ? 16.808 -8.858 -26.374 1.00 84.31 199 ARG A CA 1
ATOM 1606 C C . ARG A 1 199 ? 16.225 -10.219 -26.731 1.00 84.31 199 ARG A C 1
ATOM 1608 O O . ARG A 1 199 ? 15.603 -10.346 -27.778 1.00 84.31 199 ARG A O 1
ATOM 1615 N N . ASP A 1 200 ? 16.385 -11.197 -25.849 1.00 81.62 200 ASP A N 1
ATOM 1616 C CA . ASP A 1 200 ? 16.078 -12.595 -26.152 1.00 81.62 200 ASP A CA 1
ATOM 1617 C C . ASP A 1 200 ? 14.567 -12.872 -26.172 1.00 81.62 200 ASP A C 1
ATOM 1619 O O . ASP A 1 200 ? 14.098 -13.656 -26.994 1.00 81.62 200 ASP A O 1
ATOM 1623 N N . GLY A 1 201 ? 13.800 -12.216 -25.295 1.00 73.94 201 GLY A N 1
ATOM 1624 C CA . GLY A 1 201 ? 12.358 -12.437 -25.161 1.00 73.94 201 GLY A CA 1
ATOM 1625 C C . GLY A 1 201 ? 11.485 -11.543 -26.041 1.00 73.94 201 GLY A C 1
ATOM 1626 O O . GLY A 1 201 ? 10.392 -11.946 -26.419 1.00 73.94 201 GLY A O 1
ATOM 1627 N N . VAL A 1 202 ? 11.936 -10.328 -26.377 1.00 73.62 202 VAL A N 1
ATOM 1628 C CA . VAL A 1 202 ? 11.059 -9.320 -27.005 1.00 73.62 202 VAL A CA 1
ATOM 1629 C C . VAL A 1 202 ? 11.601 -8.833 -28.343 1.00 73.62 202 VAL A C 1
ATOM 1631 O O . VAL A 1 202 ? 10.875 -8.816 -29.333 1.00 73.62 202 VAL A O 1
ATOM 1634 N N . VAL A 1 203 ? 12.866 -8.413 -28.391 1.00 76.75 203 VAL A N 1
ATOM 1635 C CA . VAL A 1 203 ? 13.438 -7.773 -29.590 1.00 76.75 203 VAL A CA 1
ATOM 1636 C C . VAL A 1 203 ? 13.880 -8.801 -30.641 1.00 76.75 203 VAL A C 1
ATOM 1638 O O . VAL A 1 203 ? 13.820 -8.504 -31.839 1.00 76.75 203 VAL A O 1
ATOM 1641 N N . GLY A 1 204 ? 14.284 -9.994 -30.195 1.00 68.69 204 GLY A N 1
ATOM 1642 C CA . GLY A 1 204 ? 14.883 -11.055 -31.000 1.00 68.69 204 GLY A CA 1
ATOM 1643 C C . GLY A 1 204 ? 16.309 -10.735 -31.458 1.00 68.69 204 GLY A C 1
ATOM 1644 O O . GLY A 1 204 ? 16.758 -9.586 -31.410 1.00 68.69 204 GLY A O 1
ATOM 1645 N N . ASP A 1 205 ? 17.016 -11.758 -31.945 1.00 61.59 205 ASP A N 1
ATOM 1646 C CA . ASP A 1 205 ? 18.305 -11.582 -32.619 1.00 61.59 205 ASP A CA 1
ATOM 1647 C C . ASP A 1 205 ? 18.040 -10.964 -34.001 1.00 61.59 205 ASP A C 1
ATOM 1649 O O . ASP A 1 205 ? 17.542 -11.612 -34.930 1.00 61.59 205 ASP A O 1
ATOM 1653 N N . ARG A 1 206 ? 18.220 -9.646 -34.108 1.00 60.91 206 ARG A N 1
ATOM 1654 C CA . ARG A 1 206 ? 17.922 -8.909 -35.338 1.00 60.91 206 ARG A CA 1
ATOM 1655 C C . ARG A 1 206 ? 19.065 -9.115 -36.319 1.00 60.91 206 ARG A C 1
ATOM 1657 O O . ARG A 1 206 ? 20.087 -8.448 -36.223 1.00 60.91 206 ARG A O 1
ATOM 1664 N N . ASP A 1 207 ? 18.858 -9.994 -37.295 1.00 50.88 207 ASP A N 1
ATOM 1665 C CA . ASP A 1 207 ? 19.779 -10.144 -38.420 1.00 50.88 207 ASP A CA 1
ATOM 1666 C C . ASP A 1 207 ? 19.976 -8.788 -39.127 1.00 50.88 207 ASP A C 1
ATOM 1668 O O . ASP A 1 207 ? 19.026 -8.176 -39.638 1.00 50.88 207 ASP A O 1
ATOM 1672 N N . SER A 1 208 ? 21.229 -8.329 -39.154 1.00 49.34 208 SER A N 1
ATOM 1673 C CA . SER A 1 208 ? 21.697 -7.092 -39.786 1.00 49.34 208 SER A CA 1
ATOM 1674 C C . SER A 1 208 ? 21.369 -7.019 -41.288 1.00 49.34 208 SER A C 1
ATOM 1676 O O . SER A 1 208 ? 21.496 -5.959 -41.899 1.00 49.34 208 SER A O 1
ATOM 1678 N N . SER A 1 209 ? 20.925 -8.126 -41.897 1.00 48.34 209 SER A N 1
ATOM 1679 C CA . SER A 1 209 ? 20.468 -8.211 -43.289 1.00 48.34 209 SER A CA 1
ATOM 1680 C C . SER A 1 209 ? 19.100 -7.554 -43.558 1.00 48.34 209 SER A C 1
ATOM 1682 O O . SER A 1 209 ? 18.773 -7.246 -44.710 1.00 48.34 209 SER A O 1
ATOM 1684 N N . ARG A 1 210 ? 18.287 -7.276 -42.526 1.00 52.88 210 ARG A N 1
ATOM 1685 C CA . ARG A 1 210 ? 17.003 -6.565 -42.669 1.00 52.88 210 ARG A CA 1
ATOM 1686 C C . ARG A 1 210 ? 17.226 -5.052 -42.713 1.00 52.88 210 ARG A C 1
ATOM 1688 O O . ARG A 1 210 ? 17.091 -4.362 -41.707 1.00 52.88 210 ARG A O 1
ATOM 1695 N N . ALA A 1 211 ? 17.503 -4.542 -43.911 1.00 45.94 211 ALA A N 1
ATOM 1696 C CA . ALA A 1 211 ? 17.887 -3.162 -44.246 1.00 45.94 211 ALA A CA 1
ATOM 1697 C C . ALA A 1 211 ? 16.997 -1.995 -43.732 1.00 45.94 211 ALA A C 1
ATOM 1699 O O . ALA A 1 211 ? 17.300 -0.847 -44.033 1.00 45.94 211 ALA A O 1
ATOM 1700 N N . ASN A 1 212 ? 15.927 -2.243 -42.966 1.00 49.38 212 ASN A N 1
ATOM 1701 C CA . ASN A 1 212 ? 14.964 -1.225 -42.518 1.00 49.38 212 ASN A CA 1
ATOM 1702 C C . ASN A 1 212 ? 14.647 -1.235 -41.008 1.00 49.38 212 ASN A C 1
ATOM 1704 O O . ASN A 1 212 ? 13.681 -0.595 -40.601 1.00 49.38 212 ASN A O 1
ATOM 1708 N N . ASN A 1 213 ? 15.432 -1.923 -40.169 1.00 57.91 213 ASN A N 1
ATOM 1709 C CA . ASN A 1 213 ? 15.069 -2.162 -38.763 1.00 57.91 213 ASN A CA 1
ATOM 1710 C C . ASN A 1 213 ? 15.989 -1.468 -37.737 1.00 57.91 213 ASN A C 1
ATOM 1712 O O . ASN A 1 213 ? 16.488 -2.104 -36.805 1.00 57.91 213 ASN A O 1
ATOM 1716 N N . VAL A 1 214 ? 16.220 -0.159 -37.893 1.00 69.12 214 VAL A N 1
ATOM 1717 C CA . VAL A 1 214 ? 17.037 0.626 -36.950 1.00 69.12 214 VAL A CA 1
ATOM 1718 C C . VAL A 1 214 ? 16.354 0.658 -35.577 1.00 69.12 214 VAL A C 1
ATOM 1720 O O . VAL A 1 214 ? 15.237 1.160 -35.431 1.00 69.12 214 VAL A O 1
ATOM 1723 N N . LEU A 1 215 ? 17.024 0.104 -34.564 1.00 81.38 215 LEU A N 1
ATOM 1724 C CA . LEU A 1 215 ? 16.612 0.204 -33.167 1.00 81.38 215 LEU A CA 1
ATOM 1725 C C . LEU A 1 215 ? 17.222 1.464 -32.556 1.00 81.38 215 LEU A C 1
ATOM 1727 O O . LEU A 1 215 ? 18.432 1.668 -32.630 1.00 81.38 215 LEU A O 1
ATOM 1731 N N . THR A 1 216 ? 16.389 2.291 -31.932 1.00 87.94 216 THR A N 1
ATOM 1732 C CA . THR A 1 216 ? 16.844 3.411 -31.108 1.00 87.94 216 THR A CA 1
ATOM 1733 C C . THR A 1 216 ? 16.491 3.140 -29.654 1.00 87.94 216 THR A C 1
ATOM 1735 O O . THR A 1 216 ? 15.338 2.870 -29.331 1.00 87.94 216 THR A O 1
ATOM 1738 N N . ILE A 1 217 ? 17.472 3.232 -28.767 1.00 90.81 217 ILE A N 1
ATOM 1739 C CA . ILE A 1 217 ? 17.290 3.160 -27.321 1.00 90.81 217 ILE A CA 1
ATOM 1740 C C . ILE A 1 217 ? 17.430 4.573 -26.757 1.00 90.81 217 ILE A C 1
ATOM 1742 O O . ILE A 1 217 ? 18.323 5.323 -27.145 1.00 90.81 217 ILE A O 1
ATOM 1746 N N . VAL A 1 218 ? 16.544 4.946 -25.839 1.00 93.25 218 VAL A N 1
ATOM 1747 C CA . VAL A 1 218 ? 16.606 6.208 -25.099 1.00 93.25 218 VAL A CA 1
ATOM 1748 C C . VAL A 1 218 ? 16.617 5.902 -23.610 1.00 93.25 218 VAL A C 1
ATOM 1750 O O . VAL A 1 218 ? 15.766 5.161 -23.120 1.00 93.25 218 VAL A O 1
ATOM 1753 N N . SER A 1 219 ? 17.571 6.463 -22.873 1.00 93.38 219 SER A N 1
ATOM 1754 C CA . SER A 1 219 ? 17.682 6.245 -21.430 1.00 93.38 219 SER A CA 1
ATOM 1755 C C . SER A 1 219 ? 18.193 7.476 -20.687 1.00 93.38 219 SER A C 1
ATOM 1757 O O . SER A 1 219 ? 18.633 8.441 -21.294 1.00 93.38 219 SER A O 1
ATOM 1759 N N . ASP A 1 220 ? 18.181 7.430 -19.354 1.00 88.06 220 ASP A N 1
ATOM 1760 C CA . ASP A 1 220 ? 18.901 8.402 -18.521 1.00 88.06 220 ASP A CA 1
ATOM 1761 C C . ASP A 1 220 ? 20.432 8.232 -18.658 1.00 88.06 220 ASP A C 1
ATOM 1763 O O . ASP A 1 220 ? 20.922 7.161 -19.039 1.00 88.06 220 ASP A O 1
ATOM 1767 N N . ARG A 1 221 ? 21.200 9.262 -18.276 1.00 86.75 221 ARG A N 1
ATOM 1768 C CA . ARG A 1 221 ? 22.676 9.310 -18.279 1.00 86.75 221 ARG A CA 1
ATOM 1769 C C . ARG A 1 221 ? 23.302 8.544 -17.118 1.00 86.75 221 ARG A C 1
ATOM 1771 O O . ARG A 1 221 ? 24.252 9.003 -16.476 1.00 86.75 221 ARG A O 1
ATOM 1778 N N . GLN A 1 222 ? 22.772 7.367 -16.819 1.00 85.19 222 GLN A N 1
ATOM 1779 C CA . GLN A 1 222 ? 23.307 6.523 -15.766 1.00 85.19 222 GLN A CA 1
ATOM 1780 C C . GLN A 1 222 ? 24.446 5.659 -16.324 1.00 85.19 222 GLN A C 1
ATOM 1782 O O . GLN A 1 222 ? 24.225 4.821 -17.191 1.00 85.19 222 GLN A O 1
ATOM 1787 N N . LYS A 1 223 ? 25.671 5.821 -15.804 1.00 79.06 223 LYS A N 1
ATOM 1788 C CA . LYS A 1 223 ? 26.872 5.151 -16.346 1.00 79.06 223 LYS A CA 1
ATOM 1789 C C . LYS A 1 223 ? 26.706 3.633 -16.518 1.00 79.06 223 LYS A C 1
ATOM 1791 O O . LYS A 1 223 ? 27.013 3.101 -17.573 1.00 79.06 223 LYS A O 1
ATOM 1796 N N . GLY A 1 224 ? 26.165 2.953 -15.503 1.00 86.69 224 GLY A N 1
ATOM 1797 C CA . GLY A 1 224 ? 25.963 1.502 -15.556 1.00 86.69 224 GLY A CA 1
ATOM 1798 C C . GLY A 1 224 ? 24.934 1.044 -16.595 1.00 86.69 224 GLY A C 1
ATOM 1799 O O . GLY A 1 224 ? 25.025 -0.088 -17.054 1.00 86.69 224 GLY A O 1
ATOM 1800 N N . LEU A 1 225 ? 23.986 1.907 -16.966 1.00 90.94 225 LEU A N 1
ATOM 1801 C CA . LEU A 1 225 ? 23.004 1.650 -18.016 1.00 90.94 225 LEU A CA 1
ATOM 1802 C C . LEU A 1 225 ? 23.605 1.872 -19.405 1.00 90.94 225 LEU A C 1
ATOM 1804 O O . LEU A 1 225 ? 23.410 1.041 -20.282 1.00 90.94 225 LEU A O 1
ATOM 1808 N N . ILE A 1 226 ? 24.373 2.948 -19.587 1.00 92.19 226 ILE A N 1
ATOM 1809 C CA . ILE A 1 226 ? 25.051 3.236 -20.860 1.00 92.19 226 ILE A CA 1
ATOM 1810 C C . ILE A 1 226 ? 25.985 2.089 -21.246 1.00 92.19 226 ILE A C 1
ATOM 1812 O O . ILE A 1 226 ? 25.893 1.577 -22.360 1.00 92.19 226 ILE A O 1
ATOM 1816 N N . ASP A 1 227 ? 26.812 1.634 -20.302 1.00 92.50 227 ASP A N 1
ATOM 1817 C CA . ASP A 1 227 ? 27.718 0.507 -20.532 1.00 92.50 227 ASP A CA 1
ATOM 1818 C C . ASP A 1 227 ? 26.925 -0.765 -20.903 1.00 92.50 227 ASP A C 1
ATOM 1820 O O . ASP A 1 227 ? 27.256 -1.447 -21.865 1.00 92.50 227 ASP A O 1
ATOM 1824 N N . ALA A 1 228 ? 25.830 -1.056 -20.189 1.00 94.06 228 ALA A N 1
ATOM 1825 C CA . ALA A 1 228 ? 25.007 -2.239 -20.442 1.00 94.06 228 ALA A CA 1
ATOM 1826 C C . ALA A 1 228 ? 24.279 -2.205 -21.800 1.00 94.06 228 ALA A C 1
ATOM 1828 O O . ALA A 1 228 ? 24.154 -3.240 -22.449 1.00 94.06 228 ALA A O 1
ATOM 1829 N N . VAL A 1 229 ? 23.810 -1.035 -22.249 1.00 92.94 229 VAL A N 1
ATOM 1830 C CA . VAL A 1 229 ? 23.211 -0.880 -23.587 1.00 92.94 229 VAL A CA 1
ATOM 1831 C C . VAL A 1 229 ? 24.256 -1.129 -24.668 1.00 92.94 229 VAL A C 1
ATOM 1833 O O . VAL A 1 229 ? 23.975 -1.874 -25.601 1.00 92.94 229 VAL A O 1
ATOM 1836 N N . SER A 1 230 ? 25.459 -0.569 -24.516 1.00 91.62 230 SER A N 1
ATOM 1837 C CA . SER A 1 230 ? 26.553 -0.782 -25.469 1.00 91.62 230 SER A CA 1
ATOM 1838 C C . SER A 1 230 ? 26.976 -2.249 -25.564 1.00 91.62 230 SER A C 1
ATOM 1840 O O . SER A 1 230 ? 27.383 -2.684 -26.638 1.00 91.62 230 SER A O 1
ATOM 1842 N N . ASP A 1 231 ? 26.902 -2.996 -24.460 1.00 92.19 231 ASP A N 1
ATOM 1843 C CA . ASP A 1 231 ? 27.260 -4.415 -24.429 1.00 92.19 231 ASP A CA 1
ATOM 1844 C C . ASP A 1 231 ? 26.186 -5.296 -25.095 1.00 92.19 231 ASP A C 1
ATOM 1846 O O . ASP A 1 231 ? 26.512 -6.217 -25.843 1.00 92.19 231 ASP A O 1
ATOM 1850 N N . VAL A 1 232 ? 24.900 -5.031 -24.827 1.00 90.31 232 VAL A N 1
ATOM 1851 C CA . VAL A 1 232 ? 23.791 -5.909 -25.251 1.00 90.31 232 VAL A CA 1
ATOM 1852 C C . VAL A 1 232 ? 23.216 -5.533 -26.620 1.00 90.31 232 VAL A C 1
ATOM 1854 O O . VAL A 1 232 ? 22.791 -6.415 -27.367 1.00 90.31 232 VAL A O 1
ATOM 1857 N N . PHE A 1 233 ? 23.208 -4.243 -26.960 1.00 89.12 233 PHE A N 1
ATOM 1858 C CA . PHE A 1 233 ? 22.681 -3.697 -28.213 1.00 89.12 233 PHE A CA 1
ATOM 1859 C C . PHE A 1 233 ? 23.726 -2.801 -28.909 1.00 89.12 233 PHE A C 1
ATOM 1861 O O . PHE A 1 233 ? 23.484 -1.604 -29.084 1.00 89.12 233 PHE A O 1
ATOM 1868 N N . PRO A 1 234 ? 24.882 -3.352 -29.327 1.00 88.44 234 PRO A N 1
ATOM 1869 C CA . PRO A 1 234 ? 25.988 -2.564 -29.883 1.00 88.44 234 PRO A CA 1
ATOM 1870 C C . PRO A 1 234 ? 25.620 -1.814 -31.173 1.00 88.44 234 PRO A C 1
ATOM 1872 O O . PRO A 1 234 ? 26.181 -0.757 -31.453 1.00 88.44 234 PRO A O 1
ATOM 1875 N N . ASP A 1 235 ? 24.655 -2.336 -31.934 1.00 84.88 235 ASP A N 1
ATOM 1876 C CA . ASP A 1 235 ? 24.211 -1.765 -33.210 1.00 84.88 235 ASP A CA 1
ATOM 1877 C C . ASP A 1 235 ? 23.018 -0.800 -33.070 1.00 84.88 235 ASP A C 1
ATOM 1879 O O . ASP A 1 235 ? 22.554 -0.228 -34.060 1.00 84.88 235 ASP A O 1
ATOM 1883 N N . ALA A 1 236 ? 22.483 -0.617 -31.857 1.00 85.94 236 ALA A N 1
ATOM 1884 C CA . ALA A 1 236 ? 21.378 0.305 -31.623 1.00 85.94 236 ALA A CA 1
ATOM 1885 C C . ALA A 1 236 ? 21.881 1.749 -31.499 1.00 85.94 236 ALA A C 1
ATOM 1887 O O . ALA A 1 236 ? 22.864 2.038 -30.818 1.00 85.94 236 ALA A O 1
ATOM 1888 N N . ALA A 1 237 ? 21.149 2.694 -32.090 1.00 88.81 237 ALA A N 1
ATOM 1889 C CA . ALA A 1 237 ? 21.368 4.104 -31.796 1.00 88.81 237 ALA A CA 1
ATOM 1890 C C . ALA A 1 237 ? 20.962 4.377 -30.339 1.00 88.81 237 ALA A C 1
ATOM 1892 O O . ALA A 1 237 ? 19.851 4.033 -29.942 1.00 88.81 237 ALA A O 1
ATOM 1893 N N . HIS A 1 238 ? 21.823 5.012 -29.541 1.00 91.31 238 HIS A N 1
ATOM 1894 C CA . HIS A 1 238 ? 21.545 5.275 -28.124 1.00 91.31 238 HIS A CA 1
ATOM 1895 C C . HIS A 1 238 ? 21.539 6.776 -27.814 1.00 91.31 238 HIS A C 1
ATOM 1897 O O . HIS A 1 238 ? 22.559 7.449 -27.950 1.00 91.31 238 HIS A O 1
ATOM 1903 N N . GLY A 1 239 ? 20.382 7.305 -27.404 1.00 89.25 239 GLY A N 1
ATOM 1904 C CA . GLY A 1 239 ? 20.216 8.681 -26.926 1.00 89.25 239 GLY A CA 1
ATOM 1905 C C . GLY A 1 239 ? 20.084 8.764 -25.400 1.00 89.25 239 GLY A C 1
ATOM 1906 O O . GLY A 1 239 ? 19.362 7.967 -24.800 1.00 89.25 239 GLY A O 1
ATOM 1907 N N . TYR A 1 240 ? 20.755 9.740 -24.777 1.00 82.56 240 TYR A N 1
ATOM 1908 C CA . TYR A 1 240 ? 20.738 9.980 -23.326 1.00 82.56 240 TYR A CA 1
ATOM 1909 C C . TYR A 1 240 ? 20.952 11.451 -22.932 1.00 82.56 240 TYR A C 1
ATOM 1911 O O . TYR A 1 240 ? 21.566 12.247 -23.686 1.00 82.56 240 TYR A O 1
#

Radius of gyration: 29.48 Å; Cα contacts (8 Å, |Δi|>4): 381; chains: 1; bounding box: 59×35×86 Å

Sequence (240 aa):
MKRGFEYAPTKCNDHKITARCRVSDCPWRIKARHVPGIAQWWVKKFDLQHTCSRAIGGLGHRNCDAAFIAAFVREQVVANEKYTSKMVQTEILRQHGIKISYWKAYRARELVLQEVRGDFDGSFVLLPSDSSIQEALQAADWSGWYVIALLRTFLTGKFRGCLLTASCIDGNNCILPLAWAVVQGENRYSWHWFLEQLRDGVVGDRDSSRANNVLTIVSDRQKGLIDAVSDVFPDAAHGY

Foldseek 3Di:
DDFAFAKDWPDDDPFKTKIATPDPPFPFIWIWGQDPPDRDIDTPDGDPDGPDDHHDPDQCRPVLALQVLLVVCLVVCVVDVPCALVVSQVVCCVPGVHGHDSVSSVSSSVVSVCVVVPDPVVVVVVPDPDLAWPAQDPPAPQLAEKEKEWDKDFDDDPQTFIKIWIWIQHPVRDIGTGTIDTGRYDALVVLLSRLQNCAVPPVDDDDPVSVGYAYEYEYDPDPSNVVSCCVRPVRHHYHD

Secondary structure (DSSP, 8-state):
------EEEEEEETTEEEEEESSTT---EEEEEEPTTSS-EEEEEEE----SSSS--STB-TTS-HHHHHHHHHHHHHH-TT--HHHHHHHHHHHH---B-HHHHHHHHHHHHHHHH--HHHHHHTS-SSS--EES-TT---SS-EEEEEEEEEEPSSS-EEEEEEEEE-TTS-EEEEEEEEESS-SHHHHHHHHHHHIIIII----TT-TT--EEEE----HHHHHHHHHH-TTSEEE-

Organism: Ananas comosus (NCBI:txid4615)

Mean predicted aligned error: 14.58 Å

pLDDT: mean 80.78, std 14.46, range [44.16, 95.75]

Solvent-accessible surface area (backbone atoms only — not comparable to full-atom values): 13903 Å² total; per-residue (Å²): 129,95,59,41,71,48,64,40,76,80,42,78,56,96,54,36,40,28,36,31,43,66,56,82,94,34,67,23,31,40,32,37,29,48,42,88,97,50,102,46,72,47,76,78,42,74,44,83,56,69,79,67,86,65,51,70,97,49,54,71,46,80,80,65,43,37,66,61,47,18,71,70,46,34,66,59,45,72,77,31,84,83,60,45,41,67,54,48,37,51,49,42,30,70,76,43,56,37,60,57,38,65,67,45,27,40,52,8,52,48,52,43,48,31,71,74,73,46,49,73,70,61,59,53,69,71,42,74,91,57,101,60,63,51,74,62,61,95,77,70,83,85,86,53,70,41,47,36,40,48,48,74,47,77,43,82,68,94,66,67,28,24,37,42,37,35,31,32,46,50,99,82,76,44,82,42,60,44,34,40,48,82,39,83,51,94,44,36,66,54,42,30,55,52,46,48,45,44,35,69,75,70,68,46,90,72,64,84,82,56,89,65,62,61,43,34,38,36,40,69,87,44,68,39,48,53,55,24,44,52,71,73,43,68,86,40,49,77,49,103

InterPro domains:
  IPR018289 MULE transposase domain [PF10551] (152-239)

Nearest PDB structures (foldseek):
  4lmg-assembly1_A  TM=4.715E-01  e=8.910E-03  Saccharomyces cerevisiae S288C
  2ayd-assembly1_A  TM=5.592E-01  e=1.757E-01  Arabidopsis thaliana
  1yvu-assembly1_A  TM=4.336E-01  e=8.092E-02  Aquifex aeolicus VF5
  2nub-assembly1_A  TM=5.450E-01  e=2.101E-01  Aquifex aeolicus
  7o0g-assembly1_A  TM=3.643E-01  e=6.766E-02  White-tufted-ear marmoset simian foamy virus